Protein AF-0000000085039871 (afdb_homodimer)

Secondary structure (DSSP, 8-state):
-HHHHHHHHHHHHHHHHHHHHHHHHHHHHHHHHHHHHTSTT-HHHHHHHHHHHHHHHHHHHHHHHHHHHHS-HHHHHHHHHHHHHHHHHHHHHHHHHHHHHHTTSSSS---HHHHHHHHHHHHHHHHHHHHHHH-/-HHHHHHHHHHHHHHHHHHHHHHHHHHHHHHHHHHHHTSTT-HHHHHHHHHHHHHHHHHHHHHHHHHHHHS-HHHHHHHHHHHHHHHHHHHHHHHHHHHHHHTTSSSS---HHHHHHHHHHHHHHHHHHHHHHH-

Structure (mmCIF, N/CA/C/O backbone):
data_AF-0000000085039871-model_v1
#
loop_
_entity.id
_entity.type
_entity.pdbx_description
1 polymer 'Membrane protein'
#
loop_
_atom_site.group_PDB
_atom_site.id
_atom_site.type_symbol
_atom_site.label_atom_id
_atom_site.label_alt_id
_atom_site.label_comp_id
_atom_site.label_asym_id
_atom_site.label_entity_id
_atom_site.label_seq_id
_atom_site.pdbx_PDB_ins_code
_atom_site.Cartn_x
_atom_site.Cartn_y
_atom_site.Cartn_z
_atom_site.occupancy
_atom_site.B_iso_or_equiv
_atom_site.auth_seq_id
_atom_site.auth_comp_id
_atom_site.auth_asym_id
_atom_site.auth_atom_id
_atom_site.pdbx_PDB_model_num
ATOM 1 N N . MET A 1 1 ? 21.062 32.406 10.273 1 65.94 1 MET A N 1
ATOM 2 C CA . MET A 1 1 ? 21.781 31.297 10.891 1 65.94 1 MET A CA 1
ATOM 3 C C . MET A 1 1 ? 20.859 30.094 11.078 1 65.94 1 MET A C 1
ATOM 5 O O . MET A 1 1 ? 21.219 28.969 10.727 1 65.94 1 MET A O 1
ATOM 9 N N . GLU A 1 2 ? 19.688 30.266 11.484 1 75.19 2 GLU A N 1
ATOM 10 C CA . GLU A 1 2 ? 18.703 29.219 11.703 1 75.19 2 GLU A CA 1
ATOM 11 C C . GLU A 1 2 ? 18.219 28.641 10.383 1 75.19 2 GLU A C 1
ATOM 13 O O . GLU A 1 2 ? 18.078 27.422 10.25 1 75.19 2 GLU A O 1
ATOM 18 N N . THR A 1 3 ? 18.156 29.531 9.391 1 78.5 3 THR A N 1
ATOM 19 C CA . THR A 1 3 ? 17.703 29.094 8.078 1 78.5 3 THR A CA 1
ATOM 20 C C . THR A 1 3 ? 18.766 28.234 7.395 1 78.5 3 THR A C 1
ATOM 22 O O . THR A 1 3 ? 18.453 27.25 6.73 1 78.5 3 THR A O 1
ATOM 25 N N . GLN A 1 4 ? 19.953 28.719 7.629 1 76.62 4 GLN A N 1
ATOM 26 C CA . GLN A 1 4 ? 21.047 27.953 7.035 1 76.62 4 GLN A CA 1
ATOM 27 C C .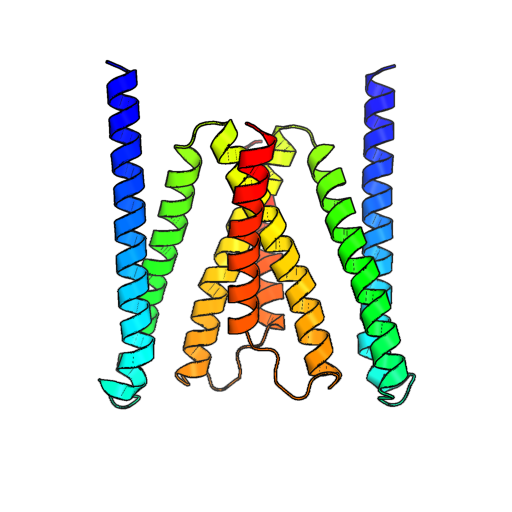 GLN A 1 4 ? 21.141 26.562 7.66 1 76.62 4 GLN A C 1
ATOM 29 O O . GLN A 1 4 ? 21.391 25.578 6.965 1 76.62 4 GLN A O 1
ATOM 34 N N . ASN A 1 5 ? 21 26.516 8.93 1 79 5 ASN A N 1
ATOM 35 C CA . ASN A 1 5 ? 21.016 25.25 9.656 1 79 5 ASN A CA 1
ATOM 36 C C . ASN A 1 5 ? 19.906 24.328 9.203 1 79 5 ASN A C 1
ATOM 38 O O . ASN A 1 5 ? 20.109 23.125 9.047 1 79 5 ASN A O 1
ATOM 42 N N . TRP A 1 6 ? 18.828 24.953 8.953 1 79 6 TRP A N 1
ATOM 43 C CA . TRP A 1 6 ? 17.688 24.172 8.508 1 79 6 TRP A CA 1
ATOM 44 C C . TRP A 1 6 ? 17.938 23.594 7.117 1 79 6 TRP A C 1
ATOM 46 O O . TRP A 1 6 ? 17.609 22.438 6.852 1 79 6 TRP A O 1
ATOM 56 N N . LYS A 1 7 ? 18.516 24.406 6.297 1 83.88 7 LYS A N 1
ATOM 57 C CA . LYS A 1 7 ? 18.812 23.969 4.934 1 83.88 7 LYS A CA 1
ATOM 58 C C . LYS A 1 7 ? 19.844 22.859 4.93 1 83.88 7 LYS A C 1
ATOM 60 O O . LYS A 1 7 ? 19.734 21.891 4.168 1 83.88 7 LYS A O 1
ATOM 65 N N . ASN A 1 8 ? 20.781 23.016 5.711 1 84.25 8 ASN A N 1
ATOM 66 C CA . ASN A 1 8 ? 21.812 21.984 5.816 1 84.25 8 ASN A CA 1
ATOM 67 C C . ASN A 1 8 ? 21.266 20.688 6.375 1 84.25 8 ASN A C 1
ATOM 69 O O . ASN A 1 8 ? 21.625 19.594 5.922 1 84.25 8 ASN A O 1
ATOM 73 N N . HIS A 1 9 ? 20.438 20.812 7.289 1 87 9 HIS A N 1
ATOM 74 C CA . HIS A 1 9 ? 19.812 19.641 7.891 1 87 9 HIS A CA 1
ATOM 75 C C . HIS A 1 9 ? 18.953 18.891 6.879 1 87 9 HIS A C 1
ATOM 77 O O . HIS A 1 9 ? 19.016 17.672 6.781 1 87 9 HIS A O 1
ATOM 83 N N . ARG A 1 10 ? 18.312 19.641 6.102 1 88.5 10 ARG A N 1
ATOM 84 C CA . ARG A 1 10 ? 17.469 19.031 5.07 1 88.5 10 ARG A CA 1
ATOM 85 C C . ARG A 1 10 ? 18.312 18.328 4.016 1 88.5 10 ARG A C 1
ATOM 87 O O . ARG A 1 10 ? 17.953 17.25 3.537 1 88.5 10 ARG A O 1
ATOM 94 N N . LYS A 1 11 ? 19.344 18.969 3.639 1 92.06 11 LYS A N 1
ATOM 95 C CA . LYS A 1 11 ? 20.266 18.391 2.66 1 92.06 11 LYS A CA 1
ATOM 96 C C . LYS A 1 11 ? 20.828 17.062 3.156 1 92.06 11 LYS A C 1
ATOM 98 O O 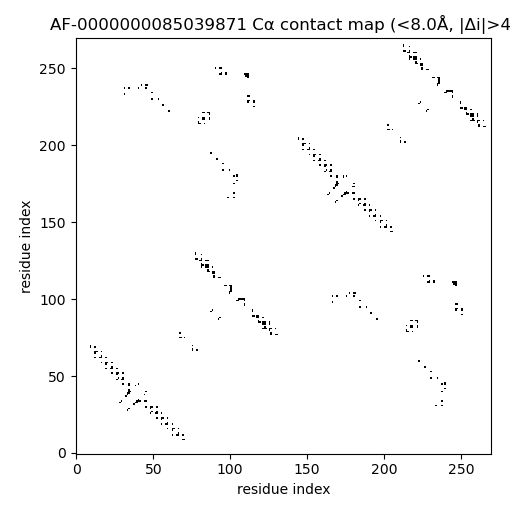. LYS A 1 11 ? 20.953 16.094 2.389 1 92.06 11 LYS A O 1
ATOM 103 N N . GLN A 1 12 ? 21.141 16.984 4.383 1 94.75 12 GLN A N 1
ATOM 104 C CA . GLN A 1 12 ? 21.688 15.766 4.965 1 94.75 12 GLN A CA 1
ATOM 105 C C . GLN A 1 12 ? 20.656 14.656 4.992 1 94.75 12 GLN A C 1
ATOM 107 O O . GLN A 1 12 ? 20.969 13.5 4.703 1 94.75 12 GLN A O 1
ATOM 112 N N . ILE A 1 13 ? 19.531 14.977 5.34 1 95.56 13 ILE A N 1
ATOM 113 C CA . ILE A 1 13 ? 18.453 14 5.414 1 95.56 13 ILE A CA 1
ATOM 114 C C . ILE A 1 13 ? 18.172 13.43 4.023 1 95.56 13 ILE A C 1
ATOM 116 O O . ILE A 1 13 ? 17.984 12.227 3.863 1 95.56 13 ILE A O 1
ATOM 120 N N . THR A 1 14 ? 18.156 14.328 3.066 1 95.81 14 THR A N 1
ATOM 121 C CA . THR A 1 14 ? 17.953 13.906 1.688 1 95.81 14 THR A CA 1
ATOM 122 C C . THR A 1 14 ? 19.078 12.992 1.227 1 95.81 14 THR A C 1
ATOM 124 O O . THR A 1 14 ? 18.844 11.992 0.546 1 95.81 14 THR A O 1
ATOM 127 N N . LYS A 1 15 ? 20.25 13.352 1.555 1 96.88 15 LYS A N 1
ATOM 128 C CA . LYS A 1 15 ? 21.406 12.523 1.219 1 96.88 15 LYS A CA 1
ATOM 129 C C . LYS A 1 15 ? 21.312 11.156 1.881 1 96.88 15 LYS A C 1
ATOM 131 O O . LYS A 1 15 ? 21.609 10.133 1.253 1 96.88 15 LYS A O 1
ATOM 136 N N . ASP A 1 16 ? 20.953 11.125 3.104 1 97.19 16 ASP A N 1
ATOM 137 C CA . ASP A 1 16 ? 20.781 9.867 3.826 1 97.19 16 ASP A CA 1
ATOM 138 C C . ASP A 1 16 ? 19.75 8.984 3.146 1 97.19 16 ASP A C 1
ATOM 140 O O . ASP A 1 16 ? 19.953 7.777 3 1 97.19 16 ASP A O 1
ATOM 144 N N . LEU A 1 17 ? 18.703 9.602 2.781 1 97.31 17 LEU A N 1
ATOM 145 C CA . LEU A 1 17 ? 17.656 8.859 2.082 1 97.31 17 LEU A CA 1
ATOM 146 C C . LEU A 1 17 ? 18.203 8.266 0.783 1 97.31 17 LEU A C 1
ATOM 148 O O . LEU A 1 17 ? 17.922 7.102 0.469 1 97.31 17 LEU A O 1
ATOM 152 N N . ALA A 1 18 ? 18.938 9.023 0.042 1 97.94 18 ALA A N 1
ATOM 153 C CA . ALA A 1 18 ? 19.531 8.562 -1.218 1 97.94 18 ALA A CA 1
ATOM 154 C C . ALA A 1 18 ? 20.453 7.379 -0.993 1 97.94 18 ALA A C 1
ATOM 156 O O . ALA A 1 18 ? 20.453 6.414 -1.762 1 97.94 18 ALA A O 1
ATOM 157 N N . ILE A 1 19 ? 21.219 7.445 0.005 1 98.31 19 ILE A N 1
ATOM 158 C CA . ILE A 1 19 ? 22.188 6.395 0.315 1 98.31 19 ILE A CA 1
ATOM 159 C C . ILE A 1 19 ? 21.438 5.109 0.687 1 98.31 19 ILE A C 1
ATOM 161 O O . ILE A 1 19 ? 21.766 4.035 0.179 1 98.31 19 ILE A O 1
ATOM 165 N N . TRP A 1 20 ? 20.469 5.211 1.528 1 98.06 20 TRP A N 1
ATOM 166 C CA . TRP A 1 20 ? 19.688 4.047 1.925 1 98.06 20 TRP A CA 1
ATOM 167 C C . TRP A 1 20 ? 18.969 3.441 0.725 1 98.06 20 TRP A C 1
ATOM 169 O O . TRP A 1 20 ? 18.828 2.221 0.623 1 98.06 20 TRP A O 1
ATOM 179 N N . THR A 1 21 ? 18.5 4.32 -0.097 1 98.25 21 THR A N 1
ATOM 180 C CA . THR A 1 21 ? 17.828 3.854 -1.312 1 98.25 21 THR A CA 1
ATOM 181 C C . THR A 1 21 ? 18.812 3.084 -2.197 1 98.25 21 THR A C 1
ATOM 183 O O . THR A 1 21 ? 18.5 1.981 -2.654 1 98.25 21 THR A O 1
ATOM 186 N N . ALA A 1 22 ? 19.906 3.658 -2.439 1 98.38 22 ALA A N 1
ATOM 187 C CA . ALA A 1 22 ? 20.922 3.037 -3.285 1 98.38 22 ALA A CA 1
ATOM 188 C C . ALA A 1 22 ? 21.359 1.691 -2.717 1 98.38 22 ALA A C 1
ATOM 190 O O . ALA A 1 22 ? 21.453 0.703 -3.447 1 98.38 22 ALA A O 1
ATOM 191 N N . LEU A 1 23 ? 21.594 1.717 -1.422 1 98.5 23 LEU A N 1
ATOM 192 C CA . LEU A 1 23 ? 22.031 0.481 -0.781 1 98.5 23 LEU A CA 1
ATOM 193 C C . LEU A 1 23 ? 20.953 -0.593 -0.884 1 98.5 23 LEU A C 1
ATOM 195 O O . LEU A 1 23 ? 21.266 -1.761 -1.142 1 98.5 23 LEU A O 1
ATOM 199 N N . TRP A 1 24 ? 19.766 -0.237 -0.7 1 98.5 24 TRP A N 1
ATOM 200 C CA . TRP A 1 24 ? 18.656 -1.187 -0.813 1 98.5 24 TRP A CA 1
ATOM 201 C C . TRP A 1 24 ? 18.547 -1.713 -2.238 1 98.5 24 TRP A C 1
ATOM 203 O O . TRP A 1 24 ? 18.375 -2.916 -2.451 1 98.5 24 TRP A O 1
ATOM 213 N N . LEU A 1 25 ? 18.625 -0.85 -3.195 1 98.19 25 LEU A N 1
ATOM 214 C CA . LEU A 1 25 ? 18.516 -1.256 -4.594 1 98.19 25 LEU A CA 1
ATOM 215 C C . LEU A 1 25 ? 19.656 -2.195 -4.973 1 98.19 25 LEU A C 1
ATOM 217 O O . LEU A 1 25 ? 19.453 -3.164 -5.707 1 98.19 25 LEU A O 1
ATOM 221 N N . ILE A 1 26 ? 20.797 -1.844 -4.531 1 98.06 26 ILE A N 1
ATOM 222 C CA . ILE A 1 26 ? 21.969 -2.656 -4.832 1 98.06 26 ILE A CA 1
ATOM 223 C C . ILE A 1 26 ? 21.797 -4.055 -4.246 1 98.06 26 ILE A C 1
ATOM 225 O O . ILE A 1 26 ? 22.047 -5.055 -4.922 1 98.06 26 ILE A O 1
ATOM 229 N N . THR A 1 27 ? 21.391 -4.094 -2.984 1 98 27 THR A N 1
ATOM 230 C CA . THR A 1 27 ? 21.219 -5.398 -2.354 1 98 27 THR A CA 1
ATOM 231 C C . THR A 1 27 ? 20.062 -6.164 -2.992 1 98 27 THR A C 1
ATOM 233 O O . THR A 1 27 ? 20.109 -7.391 -3.104 1 98 27 THR A O 1
ATOM 236 N N . LEU A 1 28 ? 19.062 -5.484 -3.363 1 97.69 28 LEU A N 1
ATOM 237 C CA . LEU A 1 28 ? 17.969 -6.125 -4.078 1 97.69 28 LEU A CA 1
ATOM 238 C C . LEU A 1 28 ? 18.453 -6.742 -5.383 1 97.69 28 LEU A C 1
ATOM 240 O O . LEU A 1 28 ? 18.141 -7.895 -5.688 1 97.69 28 LEU A O 1
ATOM 244 N N . ALA A 1 29 ? 19.109 -5.941 -6.168 1 96.62 29 ALA A N 1
ATOM 245 C CA . ALA A 1 29 ? 19.688 -6.426 -7.426 1 96.62 29 ALA A CA 1
ATOM 246 C C . ALA A 1 29 ? 20.594 -7.621 -7.188 1 96.62 29 ALA A C 1
ATOM 248 O O . ALA A 1 29 ? 20.562 -8.594 -7.941 1 96.62 29 ALA A O 1
ATOM 249 N N . LEU A 1 30 ? 21.375 -7.523 -6.18 1 96.44 30 LEU A N 1
ATOM 250 C CA . LEU A 1 30 ? 22.328 -8.586 -5.875 1 96.44 30 LEU A CA 1
ATOM 251 C C . LEU A 1 30 ? 21.609 -9.898 -5.605 1 96.44 30 LEU A C 1
ATOM 253 O O . LEU A 1 30 ? 22.016 -10.953 -6.109 1 96.44 30 LEU A O 1
ATOM 257 N N . VAL A 1 31 ? 20.578 -9.836 -4.836 1 96.62 31 VAL A N 1
ATOM 258 C CA . VAL A 1 31 ? 19.859 -11.07 -4.512 1 96.62 31 VAL A CA 1
ATOM 259 C C . VAL A 1 31 ? 19.109 -11.578 -5.746 1 96.62 31 VAL A C 1
ATOM 261 O O . VAL A 1 31 ? 19.109 -12.773 -6.031 1 96.62 31 VAL A O 1
ATOM 264 N N . THR A 1 32 ? 18.469 -10.664 -6.461 1 94.44 32 THR A N 1
ATOM 265 C CA . THR A 1 32 ? 17.672 -11.031 -7.625 1 94.44 32 THR A CA 1
ATOM 266 C C . THR A 1 32 ? 18.547 -11.641 -8.711 1 94.44 32 THR A C 1
ATOM 268 O O . THR A 1 32 ? 18.25 -12.727 -9.219 1 94.44 32 THR A O 1
ATOM 271 N N . PHE A 1 33 ? 19.594 -11.023 -9.039 1 93.38 33 PHE A N 1
ATOM 272 C CA . PHE A 1 33 ? 20.453 -11.477 -10.125 1 93.38 33 PHE A CA 1
ATOM 273 C C . PHE A 1 33 ? 21.5 -12.461 -9.609 1 93.38 33 PHE A C 1
ATOM 275 O O . PHE A 1 33 ? 21.922 -13.367 -10.336 1 93.38 33 PHE A O 1
ATOM 282 N N . GLY A 1 34 ? 21.969 -12.258 -8.438 1 92 34 GLY A N 1
ATOM 283 C CA . GLY A 1 34 ? 22.969 -13.156 -7.863 1 92 34 GLY A CA 1
ATOM 284 C C . GLY A 1 34 ? 22.469 -14.578 -7.707 1 92 34 GLY A C 1
ATOM 285 O O . GLY A 1 34 ? 23.219 -15.531 -7.934 1 92 34 GLY A O 1
ATOM 286 N N . HIS A 1 35 ? 21.266 -14.688 -7.328 1 91.06 35 HIS A N 1
ATOM 287 C CA . HIS A 1 35 ? 20.656 -16 -7.164 1 91.06 35 HIS A CA 1
ATOM 288 C C . HIS A 1 35 ? 20.797 -16.844 -8.438 1 91.06 35 HIS A C 1
ATOM 290 O O . HIS A 1 35 ? 21.094 -18.031 -8.367 1 91.06 35 HIS A O 1
ATOM 296 N N . GLN A 1 36 ? 20.672 -16.203 -9.539 1 88.25 36 GLN A N 1
ATOM 297 C CA . GLN A 1 36 ? 20.703 -16.938 -10.805 1 88.25 36 GLN A CA 1
ATOM 298 C C . GLN A 1 36 ? 22.125 -16.953 -11.383 1 88.25 36 GLN A C 1
ATOM 300 O O . GLN A 1 36 ? 22.562 -17.969 -11.93 1 88.25 36 GLN A O 1
ATOM 305 N N . PHE A 1 37 ? 22.891 -15.844 -11.125 1 90.56 37 PHE A N 1
ATOM 306 C CA . PHE A 1 37 ? 24.094 -15.672 -11.93 1 90.56 37 PHE A CA 1
ATOM 307 C C . PHE A 1 37 ? 25.344 -15.82 -11.078 1 90.56 37 PHE A C 1
ATOM 309 O O . PHE A 1 37 ? 26.438 -16.047 -11.594 1 90.56 37 PHE A O 1
ATOM 316 N N . LEU A 1 38 ? 25.172 -15.664 -9.797 1 88.69 38 LEU A N 1
ATOM 317 C CA . LEU A 1 38 ? 26.391 -15.578 -9.008 1 88.69 38 LEU A CA 1
ATOM 318 C C . LEU A 1 38 ? 26.562 -16.812 -8.133 1 88.69 38 LEU A C 1
ATOM 320 O O . LEU A 1 38 ? 27.672 -17.344 -8.008 1 88.69 38 LEU A O 1
ATOM 324 N N . TRP A 1 39 ? 25.531 -17.312 -7.414 1 92.44 39 TRP A N 1
ATOM 325 C CA . TRP A 1 39 ? 25.75 -18.406 -6.473 1 92.44 39 TRP A CA 1
ATOM 326 C C . TRP A 1 39 ? 24.875 -19.609 -6.824 1 92.44 39 TRP A C 1
ATOM 328 O O . TRP A 1 39 ? 24.5 -20.391 -5.945 1 92.44 39 TRP A O 1
ATOM 338 N N . ASN A 1 40 ? 24.531 -19.828 -8.125 1 90.31 40 ASN A N 1
ATOM 339 C CA . ASN A 1 40 ? 23.891 -21 -8.711 1 90.31 40 ASN A CA 1
ATOM 340 C C . ASN A 1 40 ? 22.719 -21.484 -7.863 1 90.31 40 ASN A C 1
ATOM 342 O O . ASN A 1 40 ? 22.609 -22.672 -7.566 1 90.31 40 ASN A O 1
ATOM 346 N N . GLU A 1 41 ? 21.891 -20.594 -7.328 1 87.75 41 GLU A N 1
ATOM 347 C CA . GLU A 1 41 ? 20.656 -20.891 -6.621 1 87.75 41 GLU A CA 1
ATOM 348 C C . GLU A 1 41 ? 20.922 -21.547 -5.277 1 87.75 41 GLU A C 1
ATOM 350 O O . GLU A 1 41 ? 20.094 -22.312 -4.781 1 87.75 41 GLU A O 1
ATOM 355 N N . ASN A 1 42 ? 22.156 -21.344 -4.758 1 93.44 42 ASN A N 1
ATOM 356 C CA . ASN A 1 42 ? 22.453 -21.828 -3.416 1 93.44 42 ASN A CA 1
ATOM 357 C C . ASN A 1 42 ? 21.531 -21.203 -2.373 1 93.44 42 ASN A C 1
ATOM 359 O O . ASN A 1 42 ? 21.469 -19.969 -2.266 1 93.44 42 ASN A O 1
ATOM 363 N N . THR A 1 43 ? 20.938 -22.016 -1.593 1 93.62 43 THR A N 1
ATOM 364 C CA . THR A 1 43 ? 19.906 -21.562 -0.673 1 93.62 43 THR A CA 1
ATOM 365 C C . THR A 1 43 ? 20.5 -20.734 0.455 1 93.62 43 THR A C 1
ATOM 367 O O . THR A 1 43 ? 19.922 -19.734 0.866 1 93.62 43 THR A O 1
ATOM 370 N N . LEU A 1 44 ? 21.609 -21.125 0.931 1 94.88 44 LEU A N 1
ATOM 371 C CA . LEU A 1 44 ? 22.234 -20.406 2.033 1 94.88 44 LEU A CA 1
ATOM 372 C C . LEU A 1 44 ? 22.609 -18.984 1.62 1 94.88 44 LEU A C 1
ATOM 374 O O . LEU A 1 44 ? 22.281 -18.031 2.32 1 94.88 44 LEU A O 1
ATOM 378 N N . TYR A 1 45 ? 23.281 -18.812 0.521 1 95.12 45 TYR A N 1
ATOM 379 C CA . TYR A 1 45 ? 23.656 -17.484 0.027 1 95.12 45 TYR A CA 1
ATOM 380 C C . TYR A 1 45 ? 22.438 -16.625 -0.257 1 95.12 45 TYR A C 1
ATOM 382 O O . TYR A 1 45 ? 22.453 -15.414 -0.054 1 95.12 45 TYR A O 1
ATOM 390 N N . THR A 1 46 ? 21.422 -17.312 -0.715 1 96.56 46 THR A N 1
ATOM 391 C CA . THR A 1 46 ? 20.188 -16.578 -0.988 1 96.56 46 THR A CA 1
ATOM 392 C C . THR A 1 46 ? 19.562 -16.078 0.308 1 96.56 46 THR A C 1
ATOM 394 O O . THR A 1 46 ? 19.094 -14.938 0.378 1 96.56 46 THR A O 1
ATOM 397 N N . TRP A 1 47 ? 19.578 -16.906 1.359 1 96.38 47 TRP A N 1
ATOM 398 C CA . TRP A 1 47 ? 19.062 -16.484 2.656 1 96.38 47 TRP A CA 1
ATOM 399 C C . TRP A 1 47 ? 19.875 -15.32 3.209 1 96.38 47 TRP A C 1
ATOM 401 O O . TRP A 1 47 ? 19.297 -14.367 3.754 1 96.38 47 TRP A O 1
ATOM 411 N N . ILE A 1 48 ? 21.109 -15.352 3.092 1 97.19 48 ILE A N 1
ATOM 412 C CA . ILE A 1 48 ? 21.969 -14.273 3.576 1 97.19 48 ILE A CA 1
ATOM 413 C C . ILE A 1 48 ? 21.672 -12.984 2.816 1 97.19 48 ILE A C 1
ATOM 415 O O . ILE A 1 48 ? 21.469 -11.93 3.426 1 97.19 48 ILE A O 1
ATOM 419 N N . GLY A 1 49 ? 21.672 -13.117 1.471 1 97.06 49 GLY A N 1
ATOM 420 C CA . GLY A 1 49 ? 21.344 -11.961 0.658 1 97.06 49 GLY A CA 1
ATOM 421 C C . GLY A 1 49 ? 19.984 -11.359 0.985 1 97.06 49 GLY A C 1
ATOM 422 O O . GLY A 1 49 ? 19.844 -10.141 1.083 1 97.06 49 GLY A O 1
ATOM 423 N N . PHE A 1 50 ? 19.016 -12.227 1.159 1 97.5 50 PHE A N 1
ATOM 424 C CA . PHE A 1 50 ? 17.672 -11.797 1.49 1 97.5 50 PHE A CA 1
ATOM 425 C C . PHE A 1 50 ? 17.656 -11.039 2.816 1 97.5 50 PHE A C 1
ATOM 427 O O . PHE A 1 50 ? 17.031 -9.977 2.926 1 97.5 50 PHE A O 1
ATOM 434 N N . THR A 1 51 ? 18.297 -11.578 3.818 1 97.81 51 THR A N 1
ATOM 435 C CA . THR A 1 51 ? 18.328 -10.969 5.141 1 97.81 51 THR A CA 1
ATOM 436 C C . THR A 1 51 ? 19 -9.594 5.086 1 97.81 51 THR A C 1
ATOM 438 O O . THR A 1 51 ? 18.516 -8.641 5.703 1 97.81 51 THR A O 1
ATOM 441 N N . VAL A 1 52 ? 20.094 -9.5 4.332 1 98.19 52 VAL A N 1
ATOM 442 C CA . VAL A 1 52 ? 20.766 -8.227 4.16 1 98.19 52 VAL A CA 1
ATOM 443 C C . VAL A 1 52 ? 19.844 -7.227 3.471 1 98.19 52 VAL A C 1
ATOM 445 O O . VAL A 1 52 ? 19.734 -6.07 3.895 1 98.19 52 VAL A O 1
ATOM 448 N N . ASN A 1 53 ? 19.172 -7.711 2.391 1 98.5 53 ASN A N 1
ATOM 449 C CA . ASN A 1 53 ? 18.234 -6.844 1.682 1 98.5 53 ASN A CA 1
ATOM 450 C C . ASN A 1 53 ? 17.109 -6.359 2.598 1 98.5 53 ASN A C 1
ATOM 452 O O . ASN A 1 53 ? 16.719 -5.191 2.533 1 98.5 53 ASN A O 1
ATOM 456 N N . LEU A 1 54 ? 16.641 -7.223 3.449 1 98 54 LEU A N 1
ATOM 457 C CA . LEU A 1 54 ? 15.586 -6.871 4.387 1 98 54 LEU A CA 1
ATOM 458 C C . LEU A 1 54 ? 16.062 -5.805 5.367 1 98 54 LEU A C 1
ATOM 460 O O . LEU A 1 54 ? 15.305 -4.91 5.742 1 98 54 LEU A O 1
ATOM 464 N N . PHE A 1 55 ? 17.219 -5.918 5.832 1 98.12 55 PHE A N 1
ATOM 465 C CA . PHE A 1 55 ? 17.828 -4.922 6.703 1 98.12 55 PHE A CA 1
ATOM 466 C C . PHE A 1 55 ? 17.812 -3.547 6.047 1 98.12 55 PHE A C 1
ATOM 468 O O . PHE A 1 55 ? 17.391 -2.564 6.656 1 98.12 55 PHE A O 1
ATOM 475 N N . PHE A 1 56 ? 18.234 -3.475 4.828 1 98.31 56 PHE A N 1
ATOM 476 C CA . PHE A 1 56 ? 18.312 -2.195 4.133 1 98.31 56 PHE A CA 1
ATOM 477 C C . PHE A 1 56 ? 16.906 -1.688 3.793 1 98.31 56 PHE A C 1
ATOM 479 O O . PHE A 1 56 ? 16.672 -0.478 3.777 1 98.31 56 PHE A O 1
ATOM 486 N N . ALA A 1 57 ? 15.945 -2.582 3.551 1 98.25 57 ALA A N 1
ATOM 487 C CA . ALA A 1 57 ? 14.547 -2.18 3.367 1 98.25 57 ALA A CA 1
ATOM 488 C C . ALA A 1 57 ? 14.016 -1.479 4.613 1 98.25 57 ALA A C 1
ATOM 490 O O . ALA A 1 57 ? 13.344 -0.448 4.512 1 98.25 57 ALA A O 1
ATOM 491 N N . GLY A 1 58 ? 14.297 -2.072 5.801 1 97.25 58 GLY A N 1
ATOM 492 C CA . GLY A 1 58 ? 13.906 -1.44 7.051 1 97.25 58 GLY A CA 1
ATOM 493 C C . GLY A 1 58 ? 14.547 -0.079 7.254 1 97.25 58 GLY A C 1
ATOM 494 O O . GLY A 1 58 ? 13.875 0.87 7.668 1 97.25 58 GLY A O 1
ATOM 495 N N . GLY A 1 59 ? 15.852 0.009 7.008 1 97.25 59 GLY A N 1
ATOM 496 C CA . GLY A 1 59 ? 16.531 1.292 7.09 1 97.25 59 GLY A CA 1
ATOM 497 C C . GLY A 1 59 ? 15.938 2.34 6.168 1 97.25 59 GLY A C 1
ATOM 498 O O . GLY A 1 59 ? 15.805 3.506 6.547 1 97.25 59 GLY A O 1
ATOM 499 N N . LEU A 1 60 ? 15.609 1.886 5.008 1 97.5 60 LEU A N 1
ATOM 500 C CA . LEU A 1 60 ? 15.031 2.805 4.031 1 97.5 60 LEU A CA 1
ATOM 501 C C . LEU A 1 60 ? 13.664 3.303 4.496 1 97.5 60 LEU A C 1
ATOM 503 O O . LEU A 1 60 ? 13.32 4.469 4.297 1 97.5 60 LEU A O 1
ATOM 507 N N . LEU A 1 61 ? 12.859 2.457 5.035 1 96.94 61 LEU A N 1
ATOM 508 C CA . LEU A 1 61 ? 11.57 2.854 5.598 1 96.94 61 LEU A CA 1
ATOM 509 C C . LEU A 1 61 ? 11.75 3.938 6.656 1 96.94 61 LEU A C 1
ATOM 511 O O . LEU A 1 61 ? 11.055 4.953 6.633 1 96.94 61 LEU A O 1
ATOM 515 N N . LEU A 1 62 ? 12.688 3.791 7.57 1 96.06 62 LEU A N 1
ATOM 516 C CA . LEU A 1 62 ? 12.945 4.758 8.633 1 96.06 62 LEU A CA 1
ATOM 517 C C . LEU A 1 62 ? 13.484 6.066 8.055 1 96.06 62 LEU A C 1
ATOM 519 O O . LEU A 1 62 ? 13.117 7.148 8.516 1 96.06 62 LEU A O 1
ATOM 523 N N . ALA A 1 63 ? 14.367 5.902 7.066 1 97.06 63 ALA A N 1
ATOM 524 C CA . ALA A 1 63 ? 14.898 7.094 6.414 1 97.06 63 ALA A CA 1
ATOM 525 C C . ALA A 1 63 ? 13.781 7.898 5.75 1 97.06 63 ALA A C 1
ATOM 527 O O . ALA A 1 63 ? 13.82 9.133 5.738 1 97.06 63 ALA A O 1
ATOM 528 N N . ASN A 1 64 ? 12.859 7.133 5.16 1 96.62 64 ASN A N 1
ATOM 529 C CA . ASN A 1 64 ? 11.719 7.809 4.551 1 96.62 64 ASN A CA 1
ATOM 530 C C . ASN A 1 64 ? 10.898 8.57 5.582 1 96.62 64 ASN A C 1
ATOM 532 O O . ASN A 1 64 ? 10.43 9.68 5.32 1 96.62 64 ASN A O 1
ATOM 536 N N . ILE A 1 65 ? 10.641 7.973 6.73 1 95.19 65 ILE A N 1
ATOM 537 C CA . ILE A 1 65 ? 9.891 8.625 7.797 1 95.19 65 ILE A CA 1
ATOM 538 C C . ILE A 1 65 ? 10.602 9.906 8.219 1 95.19 65 ILE A C 1
ATOM 540 O O . ILE A 1 65 ? 9.969 10.953 8.367 1 95.19 65 ILE A O 1
ATOM 544 N N . ARG A 1 66 ? 11.922 9.867 8.406 1 95.12 66 ARG A N 1
ATOM 545 C CA . ARG A 1 66 ? 12.703 11.039 8.781 1 95.12 66 ARG A CA 1
ATOM 546 C C . ARG A 1 66 ? 12.633 12.117 7.699 1 95.12 66 ARG A C 1
ATOM 548 O O . ARG A 1 66 ? 12.516 13.305 8 1 95.12 66 ARG A O 1
ATOM 555 N N . PHE A 1 67 ? 12.719 11.672 6.457 1 97 67 PHE A N 1
ATOM 556 C CA . PHE A 1 67 ? 12.633 12.578 5.324 1 97 67 PHE A CA 1
ATOM 557 C C . PHE A 1 67 ? 11.297 13.305 5.309 1 97 67 PHE A C 1
ATOM 559 O O . PHE A 1 67 ? 11.25 14.531 5.176 1 97 67 PHE A O 1
ATOM 566 N N . LEU A 1 68 ? 10.203 12.586 5.535 1 95.44 68 LEU A N 1
ATOM 567 C CA . LEU A 1 68 ? 8.867 13.18 5.531 1 95.44 68 LEU A CA 1
ATOM 568 C C . LEU A 1 68 ? 8.734 14.219 6.641 1 95.44 68 LEU A C 1
ATOM 570 O O . LEU A 1 68 ? 8.125 15.273 6.438 1 95.44 68 LEU A O 1
ATOM 574 N N . LYS A 1 69 ? 9.305 13.891 7.781 1 94 69 LYS A N 1
ATOM 575 C CA . LYS A 1 69 ? 9.219 14.781 8.93 1 94 69 LYS A CA 1
ATOM 576 C C . LYS A 1 69 ? 10.016 16.062 8.695 1 94 69 LYS A C 1
ATOM 578 O O . LYS A 1 69 ? 9.805 17.062 9.375 1 94 69 LYS A O 1
ATOM 583 N N . SER A 1 70 ? 10.992 16.078 7.77 1 95.44 70 SER A N 1
ATOM 584 C CA . SER A 1 70 ? 11.844 17.234 7.512 1 95.44 70 SER A CA 1
ATOM 585 C C . SER A 1 70 ? 11.203 18.188 6.504 1 95.44 70 SER A C 1
ATOM 587 O O . SER A 1 70 ? 11.656 19.312 6.336 1 95.44 70 SER A O 1
ATOM 589 N N . LEU A 1 71 ? 10.156 17.734 5.836 1 94.12 71 LEU A N 1
ATOM 590 C CA . LEU A 1 71 ? 9.5 18.547 4.809 1 94.12 71 LEU A CA 1
ATOM 591 C C . LEU A 1 71 ? 8.672 19.656 5.438 1 94.12 71 LEU A C 1
ATOM 593 O O . LEU A 1 71 ? 8.266 19.562 6.598 1 94.12 71 LEU A O 1
ATOM 597 N N . ASP A 1 72 ? 8.602 20.703 4.688 1 94 72 ASP A N 1
ATOM 598 C CA . ASP A 1 72 ? 7.645 21.703 5.148 1 94 72 ASP A CA 1
ATOM 599 C C . ASP A 1 72 ? 6.223 21.141 5.16 1 94 72 ASP A C 1
ATOM 601 O O . ASP A 1 72 ? 5.965 20.078 4.598 1 94 72 ASP A O 1
ATOM 605 N N . GLU A 1 73 ? 5.363 21.781 5.852 1 91.5 73 GLU A N 1
ATOM 606 C CA . GLU A 1 73 ? 4.016 21.297 6.117 1 91.5 73 GLU A CA 1
ATOM 607 C C . GLU A 1 73 ? 3.281 20.969 4.816 1 91.5 73 GLU A C 1
ATOM 609 O O . GLU A 1 73 ? 2.656 19.906 4.703 1 91.5 73 GLU A O 1
ATOM 614 N N . LEU A 1 74 ? 3.357 21.859 3.826 1 92.44 74 LEU A N 1
ATOM 615 C CA . LEU A 1 74 ? 2.637 21.672 2.572 1 92.44 74 LEU A CA 1
ATOM 616 C C . LEU A 1 74 ? 3.17 20.453 1.819 1 92.4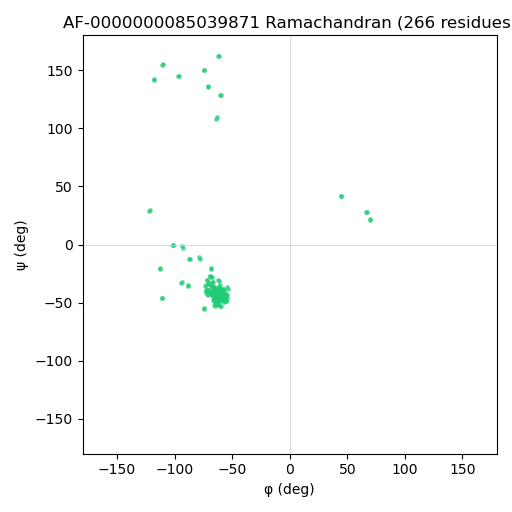4 74 LEU A C 1
ATOM 618 O O . LEU A 1 74 ? 2.395 19.609 1.381 1 92.44 74 LEU A O 1
ATOM 622 N N . GLU A 1 75 ? 4.465 20.406 1.615 1 94.69 75 GLU A N 1
ATOM 623 C CA . GLU A 1 75 ? 5.086 19.281 0.924 1 94.69 75 GLU A CA 1
ATOM 624 C C . GLU A 1 75 ? 4.793 17.969 1.636 1 94.69 75 GLU A C 1
ATOM 626 O O . GLU A 1 75 ? 4.527 16.953 0.99 1 94.69 75 GLU A O 1
ATOM 631 N N . LYS A 1 76 ? 4.824 17.969 2.912 1 95.38 76 LYS A N 1
ATOM 632 C CA . LYS A 1 76 ? 4.523 16.781 3.717 1 95.38 76 LYS A CA 1
ATOM 633 C C . LYS A 1 76 ? 3.094 16.312 3.477 1 95.38 76 LYS A C 1
ATOM 635 O O . LYS A 1 76 ? 2.854 15.109 3.314 1 95.38 76 LYS A O 1
ATOM 640 N N . GLN A 1 77 ? 2.193 17.25 3.443 1 91.94 77 GLN A N 1
ATOM 641 C CA . GLN A 1 77 ? 0.79 16.922 3.211 1 91.94 77 GLN A CA 1
ATOM 642 C C . GLN A 1 77 ? 0.594 16.281 1.836 1 91.94 77 GLN A C 1
ATOM 644 O O . GLN A 1 77 ? -0.141 15.312 1.697 1 91.94 77 GLN A O 1
ATOM 649 N N . ILE A 1 78 ? 1.205 16.859 0.898 1 95.19 78 ILE A N 1
ATOM 650 C CA . ILE A 1 78 ? 1.13 16.328 -0.459 1 95.19 78 ILE A CA 1
ATOM 651 C C . ILE A 1 78 ? 1.642 14.891 -0.481 1 95.19 78 ILE A C 1
ATOM 653 O O . ILE A 1 78 ? 1.014 14.008 -1.073 1 95.19 78 ILE A O 1
ATOM 657 N N . GLN A 1 79 ? 2.803 14.672 0.187 1 96.31 79 GLN A N 1
ATOM 658 C CA . GLN A 1 79 ? 3.398 13.344 0.244 1 96.31 79 GLN A CA 1
ATOM 659 C C . GLN A 1 79 ? 2.475 12.359 0.953 1 96.31 79 GLN A C 1
ATOM 661 O O . GLN A 1 79 ? 2.25 11.25 0.466 1 96.31 79 GLN A O 1
ATOM 666 N N . LEU A 1 80 ? 1.91 12.766 2.061 1 95 80 LEU A N 1
ATOM 667 C CA . LEU A 1 80 ? 1.056 11.883 2.852 1 95 80 LEU A CA 1
ATOM 668 C C . LEU A 1 80 ? -0.223 11.547 2.096 1 95 80 LEU A C 1
ATOM 670 O O . LEU A 1 80 ? -0.674 10.398 2.115 1 95 80 LEU A O 1
ATOM 674 N N . GLU A 1 81 ? -0.791 12.523 1.425 1 94 81 GLU A N 1
ATOM 675 C CA . GLU A 1 81 ? -1.984 12.273 0.62 1 94 81 GLU A CA 1
ATOM 676 C C . GLU A 1 81 ? -1.685 11.328 -0.539 1 94 81 GLU A C 1
ATOM 678 O O . GLU A 1 81 ? -2.475 10.43 -0.834 1 94 81 GLU A O 1
ATOM 683 N N . ALA A 1 82 ? -0.59 11.594 -1.129 1 97 82 ALA A N 1
ATOM 684 C CA . ALA A 1 82 ? -0.191 10.719 -2.229 1 97 82 ALA A CA 1
ATOM 685 C C . ALA A 1 82 ? 0.003 9.289 -1.745 1 97 82 ALA A C 1
ATOM 687 O O . ALA A 1 82 ? -0.374 8.336 -2.436 1 97 82 ALA A O 1
ATOM 688 N N . MET A 1 83 ? 0.617 9.094 -0.63 1 97.75 83 MET A N 1
ATOM 689 C CA . MET A 1 83 ? 0.791 7.766 -0.045 1 97.75 83 MET A CA 1
ATOM 690 C C . MET A 1 83 ? -0.559 7.109 0.231 1 97.75 83 MET A C 1
ATOM 692 O O . MET A 1 83 ? -0.728 5.91 0.009 1 97.75 83 MET A O 1
ATOM 696 N N . GLY A 1 84 ? -1.483 7.906 0.75 1 96.44 84 GLY A N 1
ATOM 697 C CA . GLY A 1 84 ? -2.816 7.379 0.993 1 96.44 84 GLY A CA 1
ATOM 698 C C . GLY A 1 84 ? -3.504 6.891 -0.267 1 96.44 84 GLY A C 1
ATOM 699 O O . GLY A 1 84 ? -4.078 5.801 -0.284 1 96.44 84 GLY A O 1
ATOM 700 N N . ILE A 1 85 ? -3.441 7.672 -1.271 1 96.12 85 ILE A N 1
ATOM 701 C CA . ILE A 1 85 ? -4.039 7.316 -2.553 1 96.12 85 ILE A CA 1
ATOM 702 C C . ILE A 1 85 ? -3.373 6.059 -3.102 1 96.12 85 ILE A C 1
ATOM 704 O O . ILE A 1 85 ? -4.051 5.133 -3.555 1 96.12 85 ILE A O 1
ATOM 708 N N . ALA A 1 86 ? -2.09 6.066 -3.037 1 98.19 86 ALA A N 1
ATOM 709 C CA . ALA A 1 86 ? -1.347 4.902 -3.516 1 98.19 86 ALA A CA 1
ATOM 710 C C . ALA A 1 86 ? -1.7 3.654 -2.713 1 98.19 86 ALA A C 1
ATOM 712 O O . ALA A 1 86 ? -1.827 2.564 -3.271 1 98.19 86 ALA A O 1
ATOM 713 N N . LEU A 1 87 ? -1.819 3.801 -1.454 1 98.19 87 LEU A N 1
ATOM 714 C CA . LEU A 1 87 ? -2.232 2.688 -0.608 1 98.19 87 LEU A CA 1
ATOM 715 C C . LEU A 1 87 ? -3.605 2.17 -1.023 1 98.19 87 LEU A C 1
ATOM 717 O O . LEU A 1 87 ? -3.816 0.958 -1.108 1 98.19 87 LEU A O 1
ATOM 721 N N . GLY A 1 88 ? -4.562 3.061 -1.228 1 96.94 88 GLY A N 1
ATOM 722 C CA . GLY A 1 88 ? -5.891 2.668 -1.669 1 96.94 88 GLY A CA 1
ATOM 723 C C . GLY A 1 88 ? -5.879 1.865 -2.957 1 96.94 88 GLY A C 1
ATOM 724 O O . GLY A 1 88 ? -6.508 0.807 -3.041 1 96.94 88 GLY A O 1
ATOM 725 N N . VAL A 1 89 ? -5.152 2.381 -3.865 1 96.06 89 VAL A N 1
ATOM 726 C CA . VAL A 1 89 ? -5.004 1.676 -5.133 1 96.06 89 VAL A CA 1
ATOM 727 C C . VAL A 1 89 ? -4.352 0.316 -4.898 1 96.06 89 VAL A C 1
ATOM 729 O O . VAL A 1 89 ? -4.723 -0.676 -5.531 1 96.06 89 VAL A O 1
ATOM 732 N N . GLY A 1 90 ? -3.387 0.331 -4.012 1 97.44 90 GLY A N 1
ATOM 733 C CA . GLY A 1 90 ? -2.732 -0.928 -3.689 1 97.44 90 GLY A CA 1
ATOM 734 C C . GLY A 1 90 ? -3.674 -1.948 -3.076 1 97.44 90 GLY A C 1
ATOM 735 O O . GLY A 1 90 ? -3.697 -3.107 -3.496 1 97.44 90 GLY A O 1
ATOM 736 N N . VAL A 1 91 ? -4.41 -1.545 -2.129 1 97.62 91 VAL A N 1
ATOM 737 C CA . VAL A 1 91 ? -5.254 -2.463 -1.372 1 97.62 91 VAL A CA 1
ATOM 738 C C . VAL A 1 91 ? -6.461 -2.871 -2.215 1 97.62 91 VAL A C 1
ATOM 740 O O . VAL A 1 91 ? -6.664 -4.059 -2.484 1 97.62 91 VAL A O 1
ATOM 743 N N . PHE A 1 92 ? -7.211 -1.94 -2.715 1 97.44 92 PHE A N 1
ATOM 744 C CA . PHE A 1 92 ? -8.414 -2.26 -3.471 1 97.44 92 PHE A CA 1
ATOM 745 C C . PHE A 1 92 ? -8.062 -2.818 -4.844 1 97.44 92 PHE A C 1
ATOM 747 O O . PHE A 1 92 ? -8.734 -3.719 -5.348 1 97.44 92 PHE A O 1
ATOM 754 N N . GLY A 1 93 ? -7.031 -2.234 -5.457 1 96.69 93 GLY A N 1
ATOM 755 C CA . GLY A 1 93 ? -6.551 -2.797 -6.707 1 96.69 93 GLY A CA 1
ATOM 756 C C . GLY A 1 93 ? -6.023 -4.211 -6.559 1 96.69 93 GLY A C 1
ATOM 757 O O . GLY A 1 93 ? -6.227 -5.051 -7.438 1 96.69 93 GLY A O 1
ATOM 758 N N . GLY A 1 94 ? -5.281 -4.391 -5.434 1 96.75 94 GLY A N 1
ATOM 759 C CA . GLY A 1 94 ? -4.797 -5.734 -5.156 1 96.75 94 GLY A CA 1
ATOM 760 C C . GLY A 1 94 ? -5.91 -6.746 -4.969 1 96.75 94 GLY A C 1
ATOM 761 O O . GLY A 1 94 ? -5.844 -7.855 -5.504 1 96.75 94 GLY A O 1
ATOM 762 N N . ILE A 1 95 ? -6.883 -6.418 -4.227 1 97.25 95 ILE A N 1
ATOM 763 C CA . ILE A 1 95 ? -8.016 -7.316 -3.998 1 97.25 95 ILE A CA 1
ATOM 764 C C . ILE A 1 95 ? -8.719 -7.598 -5.32 1 97.25 95 ILE A C 1
ATOM 766 O O . ILE A 1 95 ? -9.055 -8.742 -5.621 1 97.25 95 ILE A O 1
ATOM 770 N N . SER A 1 96 ? -8.93 -6.578 -6.09 1 97.19 96 SER A N 1
ATOM 771 C CA . SER A 1 96 ? -9.555 -6.742 -7.395 1 97.19 96 SER A CA 1
ATOM 772 C C . SER A 1 96 ? -8.727 -7.648 -8.297 1 97.19 96 SER A C 1
ATOM 774 O O . SER A 1 96 ? -9.273 -8.523 -8.977 1 97.19 96 SER A O 1
ATOM 776 N N . PHE A 1 97 ? -7.477 -7.34 -8.273 1 96.06 97 PHE A N 1
ATOM 777 C CA . PHE A 1 97 ? -6.547 -8.125 -9.078 1 96.06 97 PHE A CA 1
ATOM 778 C C . PHE A 1 97 ? -6.562 -9.586 -8.641 1 96.06 97 PHE A C 1
ATOM 780 O O . PHE A 1 97 ? -6.59 -10.492 -9.484 1 96.06 97 PHE A O 1
ATOM 787 N N . ASN A 1 98 ? -6.473 -9.805 -7.418 1 95.19 98 ASN A N 1
ATOM 788 C CA . ASN A 1 98 ? -6.559 -11.148 -6.852 1 95.19 98 ASN A CA 1
ATOM 789 C C . ASN A 1 98 ? -7.887 -11.812 -7.199 1 95.19 98 ASN A C 1
ATOM 791 O O . ASN A 1 98 ? -7.926 -13.016 -7.484 1 95.19 98 ASN A O 1
ATOM 795 N N . LEU A 1 99 ? -8.992 -11.086 -7.117 1 95.25 99 LEU A N 1
ATOM 796 C CA . LEU A 1 99 ? -10.32 -11.602 -7.449 1 95.25 99 LEU A CA 1
ATOM 797 C C . LEU A 1 99 ? -10.375 -12.07 -8.898 1 95.25 99 LEU A C 1
ATOM 799 O O . LEU A 1 99 ? -10.922 -13.133 -9.195 1 95.25 99 LEU A O 1
ATOM 803 N N . MET A 1 100 ? -9.82 -11.281 -9.789 1 95.38 100 MET A N 1
ATOM 804 C CA . MET A 1 100 ? -9.789 -11.648 -11.203 1 95.38 100 MET A CA 1
ATOM 805 C C . MET A 1 100 ? -9.008 -12.945 -11.414 1 95.38 100 MET A C 1
ATOM 807 O O . MET A 1 100 ? -9.391 -13.773 -12.234 1 95.38 100 MET A O 1
ATOM 811 N N . ASP A 1 101 ? -7.938 -13.094 -10.719 1 94.25 101 ASP A N 1
ATOM 812 C CA . ASP A 1 101 ? -7.109 -14.297 -10.805 1 94.25 101 ASP A CA 1
ATOM 813 C C . ASP A 1 101 ? -7.855 -15.516 -10.266 1 94.25 101 ASP A C 1
ATOM 815 O O . ASP A 1 101 ? -7.977 -16.531 -10.961 1 94.25 101 ASP A O 1
ATOM 819 N N . ASN A 1 102 ? -8.438 -15.391 -9.133 1 92.25 102 ASN A N 1
ATOM 820 C CA . ASN A 1 102 ? -9.094 -16.5 -8.461 1 92.25 102 ASN A CA 1
ATOM 821 C C . ASN A 1 102 ? -10.352 -16.953 -9.211 1 92.25 102 ASN A C 1
ATOM 823 O O . ASN A 1 102 ? -10.766 -18.094 -9.102 1 92.25 102 ASN A O 1
ATOM 827 N N . THR A 1 103 ? -10.984 -16.062 -9.938 1 93.12 103 THR A N 1
ATOM 828 C CA . THR A 1 103 ? -12.188 -16.391 -10.688 1 93.12 103 THR A CA 1
ATOM 829 C C . THR A 1 103 ? -11.844 -16.797 -12.125 1 93.12 103 THR A C 1
ATOM 831 O O . THR A 1 103 ? -12.742 -17.016 -12.945 1 93.12 103 THR A O 1
ATOM 834 N N . ASN A 1 104 ? -10.602 -16.719 -12.438 1 92 104 ASN A N 1
ATOM 835 C CA . ASN A 1 104 ? -10.094 -17.094 -13.75 1 92 104 ASN A CA 1
ATOM 836 C C . ASN A 1 104 ? -10.586 -16.156 -14.836 1 92 104 ASN A C 1
ATOM 838 O O . ASN A 1 104 ? -10.852 -16.578 -15.961 1 92 104 ASN A O 1
ATOM 842 N N . LEU A 1 105 ? -10.867 -14.898 -14.469 1 93.38 105 LEU A N 1
ATOM 843 C CA . LEU A 1 105 ? -11.188 -13.883 -15.461 1 93.38 105 LEU A CA 1
ATOM 844 C C . LEU A 1 105 ? -9.953 -13.523 -16.297 1 93.38 105 LEU A C 1
ATOM 846 O O . LEU A 1 105 ? -10.078 -13.039 -17.422 1 93.38 105 LEU A O 1
ATOM 850 N N . ILE A 1 106 ? -8.797 -13.703 -15.68 1 90.94 106 ILE A N 1
ATOM 851 C CA . ILE A 1 106 ? -7.535 -13.484 -16.375 1 90.94 106 ILE A CA 1
ATOM 852 C C . ILE A 1 106 ? -6.746 -14.789 -16.438 1 90.94 106 ILE A C 1
ATOM 854 O O . ILE A 1 106 ? -6.773 -15.586 -15.5 1 90.94 106 ILE A O 1
ATOM 858 N N . PRO A 1 107 ? -6.133 -14.938 -17.547 1 87.81 107 PRO A N 1
ATOM 859 C CA . PRO A 1 107 ? -5.441 -16.219 -17.75 1 87.81 107 PRO A CA 1
ATOM 860 C C . PRO A 1 107 ? -4.109 -16.297 -17.016 1 87.81 107 PRO A C 1
ATOM 862 O O . PRO A 1 107 ? -3.514 -17.359 -16.906 1 87.81 107 PRO A O 1
ATOM 865 N N . VAL A 1 108 ? -3.576 -15.234 -16.5 1 84 108 VAL A N 1
ATOM 866 C CA . VAL A 1 108 ? -2.293 -15.219 -15.805 1 84 108 VAL A CA 1
ATOM 867 C C . VAL A 1 108 ? -2.516 -14.984 -14.312 1 84 108 VAL A C 1
ATOM 869 O O . VAL A 1 108 ? -3.557 -14.461 -13.906 1 84 108 VAL A O 1
ATOM 872 N N . ASP A 1 109 ? -1.562 -15.438 -13.5 1 89.38 109 ASP A N 1
ATOM 873 C CA . ASP A 1 109 ? -1.649 -15.227 -12.062 1 89.38 109 ASP A CA 1
ATOM 874 C C . ASP A 1 109 ? -1.417 -13.758 -11.703 1 89.38 109 ASP A C 1
ATOM 876 O O . ASP A 1 109 ? -0.615 -13.078 -12.352 1 89.38 109 ASP A O 1
ATOM 880 N N . ALA A 1 110 ? -2.225 -13.32 -10.867 1 90.06 110 ALA A N 1
ATOM 881 C CA . ALA A 1 110 ? -1.987 -11.984 -10.32 1 90.06 110 ALA A CA 1
ATOM 882 C C . ALA A 1 110 ? -0.68 -11.938 -9.531 1 90.06 110 ALA A C 1
ATOM 884 O O . ALA A 1 110 ? -0.581 -12.523 -8.445 1 90.06 110 ALA A O 1
ATOM 885 N N . GLU A 1 111 ? 0.296 -11.227 -10.125 1 92.31 111 GLU A N 1
ATOM 886 C CA . GLU A 1 111 ? 1.614 -11.148 -9.5 1 92.31 111 GLU A CA 1
ATOM 887 C C . GLU A 1 111 ? 1.771 -9.867 -8.688 1 92.31 111 GLU A C 1
ATOM 889 O O . GLU A 1 111 ? 1.3 -8.805 -9.094 1 92.31 111 GLU A O 1
ATOM 894 N N . ILE A 1 112 ? 2.475 -9.945 -7.59 1 94.5 112 ILE A N 1
ATOM 895 C CA . ILE A 1 112 ? 2.75 -8.828 -6.695 1 94.5 112 ILE A CA 1
ATOM 896 C C . ILE A 1 112 ? 3.537 -7.754 -7.441 1 94.5 112 ILE A C 1
ATOM 898 O O . ILE A 1 112 ? 3.344 -6.559 -7.207 1 94.5 112 ILE A O 1
ATOM 902 N N . SER A 1 113 ? 4.336 -8.102 -8.375 1 93.69 113 SER A N 1
ATOM 903 C CA . SER A 1 113 ? 5.18 -7.152 -9.102 1 93.69 113 SER A CA 1
ATOM 904 C C . SER A 1 113 ? 4.332 -6.133 -9.859 1 93.69 113 SER A C 1
ATOM 906 O O . SER A 1 113 ? 4.672 -4.949 -9.898 1 93.69 113 SER A O 1
ATOM 908 N N . PHE A 1 114 ? 3.248 -6.621 -10.453 1 94.25 114 PHE A N 1
ATOM 909 C CA . PHE A 1 114 ? 2.369 -5.707 -11.172 1 94.25 114 PHE A CA 1
ATOM 910 C C . PHE A 1 114 ? 1.692 -4.738 -10.211 1 94.25 114 PHE A C 1
ATOM 912 O O . PHE A 1 114 ? 1.503 -3.562 -10.531 1 94.25 114 PHE A O 1
ATOM 919 N N . LEU A 1 115 ? 1.349 -5.246 -9.07 1 96.5 115 LEU A N 1
ATOM 920 C CA . LEU A 1 115 ? 0.707 -4.422 -8.047 1 96.5 115 LEU A CA 1
ATOM 921 C C . LEU A 1 115 ? 1.651 -3.332 -7.559 1 96.5 115 LEU A C 1
ATOM 923 O O . LEU A 1 115 ? 1.248 -2.176 -7.41 1 96.5 115 LEU A O 1
ATOM 927 N N . ILE A 1 116 ? 2.885 -3.633 -7.336 1 97.75 116 ILE A N 1
ATOM 928 C CA . ILE A 1 116 ? 3.885 -2.689 -6.848 1 97.75 116 ILE A CA 1
ATOM 929 C C . ILE A 1 116 ? 4.105 -1.592 -7.887 1 97.75 116 ILE A C 1
ATOM 931 O O . ILE A 1 116 ? 4.242 -0.417 -7.539 1 97.75 116 ILE A O 1
ATOM 935 N N . ILE A 1 117 ? 4.16 -1.997 -9.125 1 97.25 117 ILE A N 1
ATOM 936 C CA . ILE A 1 117 ? 4.324 -1.026 -10.203 1 97.25 117 ILE A CA 1
ATOM 937 C C . ILE A 1 117 ? 3.146 -0.054 -10.203 1 97.25 117 ILE A C 1
ATOM 939 O O . ILE A 1 117 ? 3.338 1.162 -10.281 1 97.25 117 ILE A O 1
ATOM 943 N N . ALA A 1 118 ? 1.937 -0.593 -10.117 1 97.5 118 ALA A N 1
ATOM 944 C CA . ALA A 1 118 ? 0.738 0.241 -10.102 1 97.5 118 ALA A CA 1
ATOM 945 C C . ALA A 1 118 ? 0.763 1.219 -8.93 1 97.5 118 ALA A C 1
ATOM 947 O O . ALA A 1 118 ? 0.439 2.398 -9.094 1 97.5 118 ALA A O 1
ATOM 948 N N . ILE A 1 119 ? 1.135 0.727 -7.766 1 98.44 119 ILE A N 1
ATOM 949 C CA . ILE A 1 119 ? 1.224 1.551 -6.566 1 98.44 119 ILE A CA 1
ATOM 950 C C . ILE A 1 119 ? 2.234 2.674 -6.785 1 98.44 119 ILE A C 1
ATOM 952 O O . ILE A 1 119 ? 1.954 3.838 -6.488 1 98.44 119 ILE A O 1
ATOM 956 N N . SER A 1 120 ? 3.391 2.402 -7.348 1 97.88 120 SER A N 1
ATOM 957 C CA . SER A 1 120 ? 4.465 3.367 -7.555 1 97.88 120 SER A CA 1
ATOM 958 C C . SER A 1 120 ? 4.055 4.449 -8.547 1 97.88 120 SER A C 1
ATOM 960 O O . SER A 1 120 ? 4.293 5.637 -8.312 1 97.88 120 SER A O 1
ATOM 962 N N . LEU A 1 121 ? 3.428 3.984 -9.617 1 98.12 121 LEU A N 1
ATOM 963 C CA . LEU A 1 121 ? 2.979 4.945 -10.625 1 98.12 121 LEU A CA 1
ATOM 964 C C . LEU A 1 121 ? 1.897 5.859 -10.055 1 98.12 121 LEU A C 1
ATOM 966 O O . LEU A 1 121 ? 1.905 7.066 -10.297 1 98.12 121 LEU A O 1
ATOM 970 N N . THR A 1 122 ? 0.989 5.309 -9.344 1 98.38 122 THR A N 1
ATOM 971 C CA . THR A 1 122 ? -0.065 6.098 -8.719 1 98.38 122 THR A CA 1
ATOM 972 C C . THR A 1 122 ? 0.526 7.125 -7.762 1 98.38 122 THR A C 1
ATOM 974 O O . THR A 1 122 ? 0.083 8.273 -7.73 1 98.38 122 THR A O 1
ATOM 977 N N . TYR A 1 123 ? 1.462 6.703 -7.012 1 98.38 123 TYR A N 1
ATOM 978 C CA . TYR A 1 123 ? 2.119 7.609 -6.078 1 98.38 123 TYR A CA 1
ATOM 979 C C . TYR A 1 123 ? 2.719 8.805 -6.809 1 98.38 123 TYR A C 1
ATOM 981 O O . TYR A 1 123 ? 2.492 9.953 -6.422 1 98.38 123 TYR A O 1
ATOM 989 N N . MET A 1 124 ? 3.434 8.5 -7.84 1 98.12 124 MET A N 1
ATOM 990 C CA . MET A 1 124 ? 4.098 9.547 -8.609 1 98.12 124 MET A CA 1
ATOM 991 C C . MET A 1 124 ? 3.074 10.508 -9.219 1 98.12 124 MET A C 1
ATOM 993 O O . MET A 1 124 ? 3.24 11.727 -9.156 1 98.12 124 MET A O 1
ATOM 997 N N . ILE A 1 125 ? 2.049 9.984 -9.719 1 98.19 125 ILE A N 1
ATOM 998 C CA . ILE A 1 125 ? 1.003 10.789 -10.336 1 98.19 125 ILE A CA 1
ATOM 999 C C . ILE A 1 125 ? 0.307 11.641 -9.273 1 98.19 125 ILE A C 1
ATOM 1001 O O . ILE A 1 125 ? 0.038 12.82 -9.492 1 98.19 125 ILE A O 1
ATOM 1005 N N . ALA A 1 126 ? 0.013 11.008 -8.133 1 97.44 126 ALA A N 1
ATOM 1006 C CA . ALA A 1 126 ? -0.665 11.719 -7.051 1 97.44 126 ALA A CA 1
ATOM 1007 C C . ALA A 1 126 ? 0.188 12.875 -6.531 1 97.44 126 ALA A C 1
ATOM 1009 O O . ALA A 1 126 ? -0.336 13.93 -6.188 1 97.44 126 ALA A O 1
ATOM 1010 N N . ILE A 1 127 ? 1.456 12.672 -6.473 1 97.38 127 ILE A N 1
ATOM 1011 C CA . ILE A 1 127 ? 2.346 13.75 -6.059 1 97.38 127 ILE A CA 1
ATOM 1012 C C . ILE A 1 127 ? 2.275 14.891 -7.062 1 97.38 127 ILE A C 1
ATOM 1014 O O . ILE A 1 127 ? 2.18 16.062 -6.68 1 97.38 127 ILE A O 1
ATOM 1018 N N . ALA A 1 128 ? 2.363 14.539 -8.32 1 97.31 128 ALA A N 1
ATOM 1019 C CA . ALA A 1 128 ? 2.332 15.555 -9.375 1 97.31 128 ALA A CA 1
ATOM 1020 C C . ALA A 1 128 ? 1.04 16.359 -9.312 1 97.31 128 ALA A C 1
ATOM 1022 O O . ALA A 1 128 ? 1.065 17.594 -9.414 1 97.31 128 ALA A O 1
ATOM 1023 N N . ILE A 1 129 ? -0.029 15.727 -9.172 1 96.56 129 ILE A N 1
ATOM 1024 C CA . ILE A 1 129 ? -1.323 16.391 -9.094 1 96.56 129 ILE A CA 1
ATOM 1025 C C . ILE A 1 129 ? -1.381 17.266 -7.84 1 96.56 129 ILE A C 1
ATOM 1027 O O . ILE A 1 129 ? -1.876 18.391 -7.883 1 96.56 129 ILE A O 1
ATOM 1031 N N . GLY A 1 130 ? -0.922 16.656 -6.723 1 94 130 GLY A N 1
ATOM 1032 C CA . GLY A 1 130 ? -0.897 17.406 -5.477 1 94 130 GLY A CA 1
ATOM 1033 C C . GLY A 1 130 ? -0.069 18.672 -5.566 1 94 130 GLY A C 1
ATOM 1034 O O . GLY A 1 130 ? -0.464 19.719 -5.039 1 94 130 GLY A O 1
ATOM 1035 N N . LYS A 1 131 ? 1.04 18.625 -6.262 1 94.75 131 LYS A N 1
ATOM 1036 C CA . LYS A 1 131 ? 1.9 19.797 -6.422 1 94.75 131 LYS A CA 1
ATOM 1037 C C . LYS A 1 131 ? 1.228 20.859 -7.285 1 94.75 131 LYS A C 1
ATOM 1039 O O . LYS A 1 131 ? 1.371 22.047 -7.031 1 94.75 131 LYS A O 1
ATOM 1044 N N . LYS A 1 132 ? 0.488 20.469 -8.25 1 94.56 132 LYS A N 1
ATOM 1045 C CA . LYS A 1 132 ? -0.208 21.406 -9.133 1 94.56 132 LYS A CA 1
ATOM 1046 C C . LYS A 1 132 ? -1.391 22.062 -8.422 1 94.56 132 LYS A C 1
ATOM 1048 O O . LYS A 1 132 ? -1.713 23.219 -8.68 1 94.56 132 LYS A O 1
ATOM 1053 N N . ARG A 1 133 ? -1.979 21.281 -7.602 1 90.06 133 ARG A N 1
ATOM 1054 C CA . ARG A 1 133 ? -3.15 21.781 -6.883 1 90.06 133 ARG A CA 1
ATOM 1055 C C . ARG A 1 133 ? -2.768 22.875 -5.891 1 90.06 133 ARG A C 1
ATOM 1057 O O . ARG A 1 133 ? -3.543 23.797 -5.652 1 90.06 133 ARG A O 1
ATOM 1064 N N . TYR A 1 134 ? -1.617 22.844 -5.312 1 83.56 134 TYR A N 1
ATOM 1065 C CA . TYR A 1 134 ? -1.238 23.797 -4.273 1 83.56 134 TYR A CA 1
ATOM 1066 C C . TYR A 1 134 ? -0.337 24.891 -4.832 1 83.56 134 TYR A C 1
ATOM 1068 O O . TYR A 1 134 ? 0.072 25.797 -4.105 1 83.56 134 TYR A O 1
ATOM 1076 N N . GLN A 1 135 ? 0.015 24.906 -6.055 1 78.19 135 GLN A N 1
ATOM 1077 C CA . GLN A 1 135 ? 0.69 26.016 -6.719 1 78.19 135 GLN A CA 1
ATOM 1078 C C . GLN A 1 135 ? -0.317 27 -7.289 1 78.19 135 GLN A C 1
ATOM 1080 O O . GLN A 1 135 ? -0.123 28.219 -7.195 1 78.19 135 GLN A O 1
ATOM 1085 N N . MET B 1 1 ? -24.625 25.781 18.109 1 66.12 1 MET B N 1
ATOM 1086 C CA . MET B 1 1 ? -25.266 25.516 16.812 1 66.12 1 MET B CA 1
ATOM 1087 C C . MET B 1 1 ? -24.234 25.031 15.797 1 66.12 1 MET B C 1
ATOM 1089 O O . MET B 1 1 ? -24.469 24.031 15.102 1 66.12 1 MET B O 1
ATOM 1093 N N . GLU B 1 2 ? -23.125 25.578 15.734 1 74.44 2 GLU B N 1
ATOM 1094 C CA . GLU B 1 2 ? -22.047 25.203 14.82 1 74.44 2 GLU B CA 1
ATOM 1095 C C . GLU B 1 2 ? -21.438 23.859 15.195 1 74.44 2 GLU B C 1
ATOM 1097 O O . GLU B 1 2 ? -21.172 23.031 14.328 1 74.44 2 GLU B O 1
ATOM 1102 N N . THR B 1 3 ? -21.438 23.641 16.516 1 78.75 3 THR B N 1
ATOM 1103 C CA . THR B 1 3 ? -20.875 22.375 17 1 78.75 3 THR B CA 1
ATOM 1104 C C . THR B 1 3 ? -21.812 21.219 16.688 1 78.75 3 THR B C 1
ATOM 1106 O O . THR B 1 3 ? -21.359 20.125 16.328 1 78.75 3 THR B O 1
ATOM 1109 N N . GLN B 1 4 ? -23.047 21.562 16.891 1 76.19 4 GLN B N 1
ATOM 1110 C CA . GLN B 1 4 ? -24.031 20.531 16.594 1 76.19 4 GLN B CA 1
ATOM 1111 C C . GLN B 1 4 ? -24.031 20.156 15.117 1 76.19 4 GLN B C 1
ATOM 1113 O O . GLN B 1 4 ? -24.141 18.984 14.758 1 76.19 4 GLN B O 1
ATOM 1118 N N . ASN B 1 5 ? -23.906 21.156 14.312 1 78.25 5 ASN B N 1
ATOM 1119 C CA . ASN B 1 5 ? -23.844 20.953 12.867 1 78.25 5 ASN B CA 1
ATOM 1120 C C . ASN B 1 5 ? -22.609 20.141 12.469 1 78.25 5 ASN B C 1
ATOM 1122 O O . ASN B 1 5 ? -22.703 19.25 11.617 1 78.25 5 ASN B O 1
ATOM 1126 N N . TRP B 1 6 ? -21.609 20.438 13.164 1 78.62 6 TRP B N 1
ATOM 1127 C CA . TRP B 1 6 ? -20.391 19.719 12.875 1 78.62 6 TRP B CA 1
ATOM 1128 C C . TRP B 1 6 ? -20.516 18.25 13.273 1 78.62 6 TRP B C 1
ATOM 1130 O O . TRP B 1 6 ? -20.062 17.359 12.547 1 78.62 6 TRP B O 1
ATOM 1140 N N . LYS B 1 7 ? -21.109 18.031 14.391 1 83.62 7 LYS B N 1
ATOM 1141 C CA . LYS B 1 7 ? -21.312 16.672 14.875 1 83.62 7 LYS B CA 1
ATOM 1142 C C . LYS B 1 7 ? -22.234 15.875 13.945 1 83.62 7 LYS B C 1
ATOM 1144 O O . LYS B 1 7 ? -21.984 14.703 13.672 1 83.62 7 LYS B O 1
ATOM 1149 N N . ASN B 1 8 ? -23.219 16.5 13.547 1 84.12 8 ASN B N 1
ATOM 1150 C CA . ASN B 1 8 ? -24.141 15.852 12.625 1 84.12 8 ASN B CA 1
ATOM 1151 C C . ASN B 1 8 ? -23.484 15.547 11.281 1 84.12 8 ASN B C 1
ATOM 1153 O O . ASN B 1 8 ? -23.719 14.492 10.695 1 84.12 8 ASN B O 1
ATOM 1157 N N . HIS B 1 9 ? -22.719 16.422 10.859 1 86.88 9 HIS B N 1
ATOM 1158 C CA . HIS B 1 9 ? -22.016 16.25 9.602 1 86.88 9 HIS B CA 1
ATOM 1159 C C . HIS B 1 9 ? -21.031 15.078 9.68 1 86.88 9 HIS B C 1
ATOM 1161 O O . HIS B 1 9 ? -20.984 14.242 8.773 1 86.88 9 HIS B O 1
ATOM 1167 N N . ARG B 1 10 ? -20.438 14.984 10.781 1 88.44 10 ARG B N 1
ATOM 1168 C CA . ARG B 1 10 ? -19.5 13.891 10.984 1 88.44 10 ARG B CA 1
ATOM 1169 C C . ARG B 1 10 ? -20.219 12.547 11.047 1 88.44 10 ARG B C 1
ATOM 1171 O O . ARG B 1 10 ? -19.734 11.555 10.516 1 88.44 10 ARG B O 1
ATOM 1178 N N . LYS B 1 11 ? -21.297 12.547 11.719 1 92 11 LYS B N 1
ATOM 1179 C CA . LYS B 1 11 ? -22.109 11.336 11.828 1 92 11 LYS B CA 1
ATOM 1180 C C . LYS B 1 11 ? -22.562 10.859 10.445 1 92 11 LYS B C 1
ATOM 1182 O O . LYS B 1 11 ? -22.547 9.656 10.164 1 92 11 LYS B O 1
ATOM 1187 N N . GLN B 1 12 ? -22.906 11.742 9.625 1 94.62 12 GLN B N 1
ATOM 1188 C CA . GLN B 1 12 ? -23.359 11.398 8.281 1 94.62 12 GLN B CA 1
ATOM 1189 C C . GLN B 1 12 ? -22.219 10.844 7.441 1 94.62 12 GLN B C 1
ATOM 1191 O O . GLN B 1 12 ? -22.406 9.875 6.699 1 94.62 12 GLN B O 1
ATOM 1196 N N . ILE B 1 13 ? -21.156 11.43 7.539 1 95.56 13 ILE B N 1
ATOM 1197 C CA . ILE B 1 13 ? -20 11 6.781 1 95.56 13 ILE B CA 1
ATOM 1198 C C . ILE B 1 13 ? -19.594 9.586 7.211 1 95.56 13 ILE B C 1
ATOM 1200 O O . ILE B 1 13 ? -19.266 8.742 6.371 1 95.56 13 ILE B O 1
ATOM 1204 N N . THR B 1 14 ? -19.609 9.391 8.5 1 95.81 14 THR B N 1
ATOM 1205 C CA . THR B 1 14 ? -19.297 8.062 9.031 1 95.81 14 THR B CA 1
ATOM 1206 C C . THR B 1 14 ? -20.312 7.031 8.539 1 95.81 14 THR B C 1
ATOM 1208 O O . THR B 1 14 ? -19.938 5.91 8.188 1 95.81 14 THR B O 1
ATOM 1211 N N . LYS B 1 15 ? -21.531 7.391 8.562 1 96.88 15 LYS B N 1
ATOM 1212 C CA . LYS B 1 15 ? -22.578 6.504 8.062 1 96.88 15 LYS B CA 1
ATOM 1213 C C . LYS B 1 15 ? -22.391 6.195 6.582 1 96.88 15 LYS B C 1
ATOM 1215 O O . LYS B 1 15 ? -22.547 5.047 6.156 1 96.88 15 LYS B O 1
ATOM 1220 N N . ASP B 1 16 ? -22.078 7.176 5.82 1 97.19 16 ASP B N 1
ATOM 1221 C CA . ASP B 1 16 ? -21.828 6.988 4.398 1 97.19 16 ASP B CA 1
ATOM 1222 C C . ASP B 1 16 ? -20.672 6.016 4.172 1 97.19 16 ASP B C 1
ATOM 1224 O O . ASP B 1 16 ? -20.75 5.141 3.307 1 97.19 16 ASP B O 1
ATOM 1228 N N . LEU B 1 17 ? -19.672 6.207 4.941 1 97.31 17 LEU B N 1
ATOM 1229 C CA . LEU B 1 17 ? -18.531 5.305 4.844 1 97.31 17 LEU B CA 1
ATOM 1230 C C . LEU B 1 17 ? -18.938 3.869 5.156 1 97.31 17 LEU B C 1
ATOM 1232 O O . LEU B 1 17 ? -18.547 2.938 4.453 1 97.31 17 LEU B O 1
ATOM 1236 N N . ALA B 1 18 ? -19.734 3.686 6.168 1 97.94 18 ALA B N 1
ATOM 1237 C CA . ALA B 1 18 ? -20.203 2.359 6.559 1 97.94 18 ALA B CA 1
ATOM 1238 C C . ALA B 1 18 ? -21.016 1.718 5.445 1 97.94 18 ALA B C 1
ATOM 1240 O O . ALA B 1 18 ? -20.875 0.525 5.164 1 97.94 18 ALA B O 1
ATOM 1241 N N . ILE B 1 19 ? -21.828 2.457 4.844 1 98.31 19 ILE B N 1
ATOM 1242 C CA . ILE B 1 19 ? -22.703 1.959 3.781 1 98.31 19 ILE B CA 1
ATOM 1243 C C . ILE B 1 19 ? -21.859 1.538 2.582 1 98.31 19 ILE B C 1
ATOM 1245 O O . ILE B 1 19 ? -22.047 0.449 2.033 1 98.31 19 ILE B O 1
ATOM 1249 N N .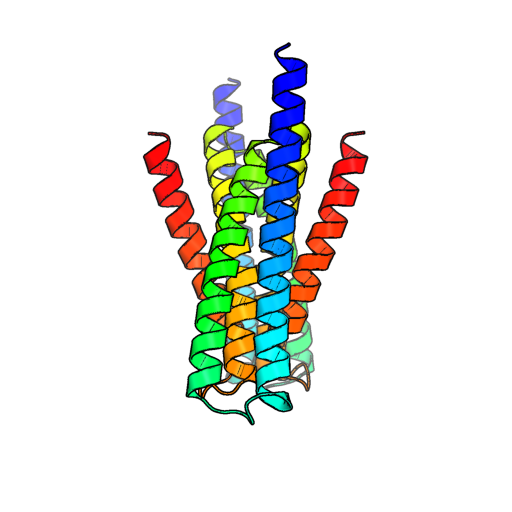 TRP B 1 20 ? -20.938 2.363 2.193 1 98.06 20 TRP B N 1
ATOM 1250 C CA . TRP B 1 20 ? -20.062 2.039 1.075 1 98.06 20 TRP B CA 1
ATOM 1251 C C . TRP B 1 20 ? -19.219 0.798 1.379 1 98.06 20 TRP B C 1
ATOM 1253 O O . TRP B 1 20 ? -18.969 -0.02 0.492 1 98.06 20 TRP B O 1
ATOM 1263 N N . THR B 1 21 ? -18.797 0.732 2.59 1 98.25 21 THR B N 1
ATOM 1264 C CA . THR B 1 21 ? -18.047 -0.441 3.01 1 98.25 21 THR B CA 1
ATOM 1265 C C . THR B 1 21 ? -18.891 -1.702 2.904 1 98.25 21 THR B C 1
ATOM 1267 O O . THR B 1 21 ? -18.453 -2.707 2.34 1 98.25 21 THR B O 1
ATOM 1270 N N . ALA B 1 22 ? -20.016 -1.643 3.449 1 98.38 22 ALA B N 1
ATOM 1271 C CA . ALA B 1 22 ? -20.938 -2.787 3.438 1 98.38 22 ALA B CA 1
ATOM 1272 C C . ALA B 1 22 ? -21.266 -3.211 2.008 1 98.38 22 ALA B C 1
ATOM 1274 O O . ALA B 1 22 ? -21.219 -4.398 1.682 1 98.38 22 ALA B O 1
ATOM 1275 N N . LEU B 1 23 ? -21.562 -2.209 1.22 1 98.5 23 LEU B N 1
ATOM 1276 C CA . LEU B 1 23 ? -21.906 -2.506 -0.169 1 98.5 23 LEU B CA 1
ATOM 1277 C C . LEU B 1 23 ? -20.719 -3.139 -0.892 1 98.5 23 LEU B C 1
ATOM 1279 O O . LEU B 1 23 ? -20.891 -4.086 -1.661 1 98.5 23 LEU B O 1
ATOM 1283 N N . TRP B 1 24 ? -19.594 -2.654 -0.676 1 98.5 24 TRP B N 1
ATOM 1284 C CA . TRP B 1 24 ? -18.391 -3.217 -1.294 1 98.5 24 TRP B CA 1
ATOM 1285 C C . TRP B 1 24 ? -18.156 -4.645 -0.814 1 98.5 24 TRP B C 1
ATOM 1287 O O . TRP B 1 24 ? -17.844 -5.535 -1.615 1 98.5 24 TRP B O 1
ATOM 1297 N N . LEU B 1 25 ? -18.266 -4.879 0.452 1 98.19 25 LEU B N 1
ATOM 1298 C CA . LEU B 1 25 ? -18.062 -6.211 1.007 1 98.19 25 LEU B CA 1
ATOM 1299 C C . LEU B 1 25 ? -19.078 -7.199 0.448 1 98.19 25 LEU B C 1
ATOM 1301 O O . LEU B 1 25 ? -18.734 -8.352 0.156 1 98.19 25 LEU B O 1
ATOM 1305 N N . ILE B 1 26 ? -20.25 -6.746 0.386 1 98.06 26 ILE B N 1
ATOM 1306 C CA . ILE B 1 26 ? -21.328 -7.598 -0.121 1 98.06 26 ILE B CA 1
ATOM 1307 C C . ILE B 1 26 ? -21.031 -7.977 -1.572 1 98.06 26 ILE B C 1
ATOM 1309 O O . ILE B 1 26 ? -21.156 -9.148 -1.948 1 98.06 26 ILE B O 1
ATOM 1313 N N . THR B 1 27 ? -20.703 -6.98 -2.367 1 98 27 THR B N 1
ATOM 1314 C CA . THR B 1 27 ? -20.422 -7.27 -3.771 1 98 27 THR B CA 1
ATOM 1315 C C . THR B 1 27 ? -19.172 -8.125 -3.916 1 98 27 THR B C 1
ATOM 1317 O O . THR B 1 27 ? -19.078 -8.969 -4.809 1 98 27 THR B O 1
ATOM 1320 N N . LEU B 1 28 ? -18.219 -7.891 -3.102 1 97.69 28 LEU B N 1
ATOM 1321 C CA . LEU B 1 28 ? -17.031 -8.734 -3.104 1 97.69 28 LEU B CA 1
ATOM 1322 C C . LEU B 1 28 ? -17.391 -10.18 -2.803 1 97.69 28 LEU B C 1
ATOM 1324 O O . LEU B 1 28 ? -16.938 -11.094 -3.5 1 97.69 28 LEU B O 1
ATOM 1328 N N . ALA B 1 29 ? -18.094 -10.391 -1.718 1 96.62 29 ALA B N 1
ATOM 1329 C CA . ALA B 1 29 ? -18.547 -11.727 -1.345 1 96.62 29 ALA B CA 1
ATOM 1330 C C . ALA B 1 29 ? -19.344 -12.367 -2.475 1 96.62 29 ALA B C 1
ATOM 1332 O O . ALA B 1 29 ? -19.172 -13.555 -2.77 1 96.62 29 ALA B O 1
ATOM 1333 N N . LEU B 1 30 ? -20.188 -11.586 -3.062 1 96.44 30 LEU B N 1
ATOM 1334 C CA . LEU B 1 30 ? -21.031 -12.102 -4.129 1 96.44 30 LEU B CA 1
ATOM 1335 C C . LEU B 1 30 ? -20.203 -12.625 -5.293 1 96.44 30 LEU B C 1
ATOM 1337 O O . LEU B 1 30 ? -20.469 -13.711 -5.816 1 96.44 30 LEU B O 1
ATOM 1341 N N . VAL B 1 31 ? -19.203 -11.891 -5.66 1 96.62 31 VAL B N 1
ATOM 1342 C CA . VAL B 1 31 ? -18.391 -12.32 -6.789 1 96.62 31 VAL B CA 1
ATOM 1343 C C . VAL B 1 31 ? -17.531 -13.523 -6.383 1 96.62 31 VAL B C 1
ATOM 1345 O O . VAL B 1 31 ? -17.391 -14.484 -7.141 1 96.62 31 VAL B O 1
ATOM 1348 N N . THR B 1 32 ? -16.953 -13.461 -5.199 1 94.38 32 THR B N 1
ATOM 1349 C CA . THR B 1 32 ? -16.062 -14.516 -4.719 1 94.38 32 THR B CA 1
ATOM 1350 C C . THR B 1 32 ? -16.828 -15.836 -4.566 1 94.38 32 THR B C 1
ATOM 1352 O O . THR B 1 32 ? -16.391 -16.859 -5.082 1 94.38 32 THR B O 1
ATOM 1355 N N . PHE B 1 33 ? -17.906 -15.812 -3.939 1 93.19 33 PHE B N 1
ATOM 1356 C CA . PHE B 1 33 ? -18.672 -17.031 -3.664 1 93.19 33 PHE B CA 1
ATOM 1357 C C . PHE B 1 33 ? -19.641 -17.328 -4.801 1 93.19 33 PHE B C 1
ATOM 1359 O O . PHE B 1 33 ? -19.938 -18.484 -5.07 1 93.19 33 PHE B O 1
ATOM 1366 N N . GLY B 1 34 ? -20.172 -16.328 -5.387 1 91.69 34 GLY B N 1
ATOM 1367 C CA . GLY B 1 34 ? -21.109 -16.516 -6.484 1 91.69 34 GLY B CA 1
ATOM 1368 C C . GLY B 1 34 ? -20.484 -17.219 -7.676 1 91.69 34 GLY B C 1
ATOM 1369 O O . GLY B 1 34 ? -21.125 -18.047 -8.32 1 91.69 34 GLY B O 1
ATOM 1370 N N . HIS B 1 35 ? -19.297 -16.875 -7.934 1 91.06 35 HIS B N 1
ATOM 1371 C CA . HIS B 1 35 ? -18.578 -17.5 -9.039 1 91.06 35 HIS B CA 1
ATOM 1372 C C . HIS B 1 35 ? -18.578 -19.016 -8.914 1 91.06 35 HIS B C 1
ATOM 1374 O O . HIS B 1 35 ? -18.734 -19.719 -9.906 1 91.06 35 HIS B O 1
ATOM 1380 N N . GLN B 1 36 ? -18.484 -19.484 -7.742 1 88.12 36 GLN B N 1
ATOM 1381 C CA . GLN B 1 36 ? -18.391 -20.922 -7.523 1 88.12 36 GLN B CA 1
ATOM 1382 C C . GLN B 1 36 ? -19.781 -21.531 -7.254 1 88.12 36 GLN B C 1
ATOM 1384 O O . GLN B 1 36 ? -20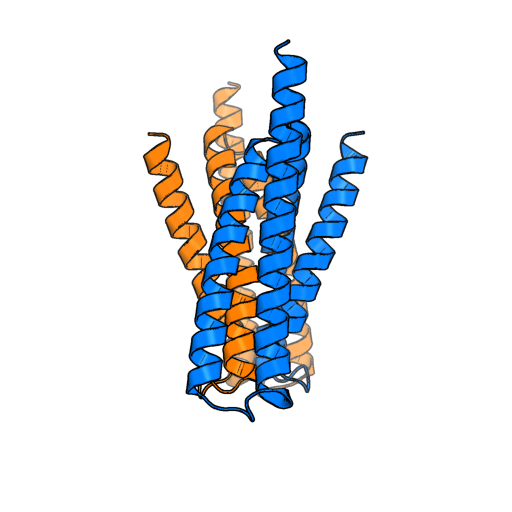.094 -22.625 -7.727 1 88.12 36 GLN B O 1
ATOM 1389 N N . PHE B 1 37 ? -20.641 -20.719 -6.602 1 90.38 37 PHE B N 1
ATOM 1390 C CA . PHE B 1 37 ? -21.828 -21.344 -6.027 1 90.38 37 PHE B CA 1
ATOM 1391 C C . PHE B 1 37 ? -23.078 -20.891 -6.742 1 90.38 37 PHE B C 1
ATOM 1393 O O . PHE B 1 37 ? -24.125 -21.547 -6.66 1 90.38 37 PHE B O 1
ATOM 1400 N N . LEU B 1 38 ? -22.984 -19.781 -7.395 1 88.69 38 LEU B N 1
ATOM 1401 C CA . LEU B 1 38 ? -24.25 -19.219 -7.875 1 88.69 38 LEU B CA 1
ATOM 1402 C C . LEU B 1 38 ? -24.328 -19.312 -9.398 1 88.69 38 LEU B C 1
ATOM 1404 O O . LEU B 1 38 ? -25.391 -19.625 -9.945 1 88.69 38 LEU B O 1
ATOM 1408 N N . TRP B 1 39 ? -23.281 -18.953 -10.172 1 92.44 39 TRP B N 1
ATOM 1409 C CA . TRP B 1 39 ? -23.422 -18.891 -11.625 1 92.44 39 TRP B CA 1
ATOM 1410 C C . TRP B 1 39 ? -22.422 -19.812 -12.312 1 92.44 39 TRP B C 1
ATOM 1412 O O . TRP B 1 39 ? -22.016 -19.562 -13.445 1 92.44 39 TRP B O 1
ATOM 1422 N N . ASN B 1 40 ? -22 -20.938 -11.664 1 90.31 40 ASN B N 1
ATOM 1423 C CA . ASN B 1 40 ? -21.219 -22.047 -12.188 1 90.31 40 ASN B CA 1
ATOM 1424 C C . ASN B 1 40 ? -20.047 -21.562 -13.039 1 90.31 40 ASN B C 1
ATOM 1426 O O . ASN B 1 40 ? -19.844 -22.047 -14.156 1 90.31 40 ASN B O 1
ATOM 1430 N N . GLU B 1 41 ? -19.359 -20.531 -12.625 1 87.38 41 GLU B N 1
ATOM 1431 C CA . GLU B 1 41 ? -18.125 -20.031 -13.227 1 87.38 41 GLU B CA 1
ATOM 1432 C C . GLU B 1 41 ? -18.391 -19.406 -14.602 1 87.38 41 GLU B C 1
ATOM 1434 O O . GLU B 1 41 ? -17.516 -19.406 -15.469 1 87.38 41 GLU B O 1
ATOM 1439 N N . ASN B 1 42 ? -19.656 -19 -14.82 1 93.5 42 ASN B N 1
ATOM 1440 C CA . ASN B 1 42 ? -19.969 -18.281 -16.047 1 93.5 42 ASN B CA 1
ATOM 1441 C C . ASN B 1 42 ? -19.172 -16.984 -16.156 1 93.5 42 ASN B C 1
ATOM 1443 O O . ASN B 1 42 ? -19.234 -16.141 -15.266 1 93.5 42 ASN B O 1
ATOM 1447 N N . THR B 1 43 ? -18.531 -16.828 -17.266 1 93.62 43 THR B N 1
ATOM 1448 C CA . THR B 1 43 ? -17.594 -15.727 -17.422 1 93.62 43 THR B CA 1
ATOM 1449 C C . THR B 1 43 ? -18.328 -14.391 -17.5 1 93.62 43 THR B C 1
ATOM 1451 O O . THR B 1 43 ? -17.859 -13.391 -16.938 1 93.62 43 THR B O 1
ATOM 1454 N N . LEU B 1 44 ? -19.406 -14.352 -18.141 1 94.88 44 LEU B N 1
ATOM 1455 C CA . LEU B 1 44 ? -20.156 -13.109 -18.297 1 94.88 44 LEU B CA 1
ATOM 1456 C C . LEU B 1 44 ? -20.656 -12.602 -16.938 1 94.88 44 LEU B C 1
ATOM 1458 O O . LEU B 1 44 ? -20.453 -11.43 -16.594 1 94.88 44 LEU B O 1
ATOM 1462 N N . TYR B 1 45 ? -21.281 -13.422 -16.156 1 95.19 45 TYR B N 1
ATOM 1463 C CA . TYR B 1 45 ? -21.766 -13.047 -14.844 1 95.19 45 TYR B CA 1
ATOM 1464 C C . TYR B 1 45 ? -20.609 -12.625 -13.938 1 95.19 45 TYR B C 1
ATOM 1466 O O . TYR B 1 45 ? -20.766 -11.727 -13.102 1 95.19 45 TYR B O 1
ATOM 1474 N N . THR B 1 46 ? -19.531 -13.297 -14.125 1 96.62 46 THR B N 1
ATOM 1475 C CA . THR B 1 46 ? -18.359 -12.945 -13.32 1 96.62 46 THR B CA 1
ATOM 1476 C C . THR B 1 46 ? -17.844 -11.562 -13.695 1 96.62 46 THR B C 1
ATOM 1478 O O . THR B 1 46 ? -17.484 -10.766 -12.82 1 96.62 46 THR B O 1
ATOM 1481 N N . TRP B 1 47 ? -17.828 -11.25 -15 1 96.38 47 TRP B N 1
ATOM 1482 C CA . TRP B 1 47 ? -17.406 -9.922 -15.445 1 96.38 47 TRP B CA 1
ATOM 1483 C C . TRP B 1 47 ? -18.359 -8.852 -14.898 1 96.38 47 TRP B C 1
ATOM 1485 O O . TRP B 1 47 ? -17.906 -7.785 -14.469 1 96.38 47 TRP B O 1
ATOM 1495 N N . ILE B 1 48 ? -19.594 -9.086 -14.922 1 97.19 48 ILE B N 1
ATOM 1496 C CA . ILE B 1 48 ? -20.578 -8.133 -14.422 1 97.19 48 ILE B CA 1
ATOM 1497 C C . ILE B 1 48 ? -20.359 -7.91 -12.93 1 97.19 48 ILE B C 1
ATOM 1499 O O . ILE B 1 48 ? -20.297 -6.766 -12.469 1 97.19 48 ILE B O 1
ATOM 1503 N N . GLY B 1 49 ? -20.297 -9.047 -12.203 1 97.12 49 GLY B N 1
ATOM 1504 C CA . GLY B 1 49 ? -20.047 -8.938 -10.773 1 97.12 49 GLY B CA 1
ATOM 1505 C C . GLY B 1 49 ? -18.781 -8.188 -10.438 1 97.12 49 GLY B C 1
ATOM 1506 O O . GLY B 1 49 ? -18.766 -7.344 -9.531 1 97.12 49 GLY B O 1
ATOM 1507 N N . PHE B 1 50 ? -17.719 -8.492 -11.172 1 97.56 50 PHE B N 1
ATOM 1508 C CA . PHE B 1 50 ? -16.438 -7.836 -10.969 1 97.56 50 PHE B CA 1
ATOM 1509 C C . PHE B 1 50 ? -16.562 -6.332 -11.203 1 97.56 50 PHE B C 1
ATOM 1511 O O . PHE B 1 50 ? -16.062 -5.539 -10.406 1 97.56 50 PHE B O 1
ATOM 1518 N N . THR B 1 51 ? -17.188 -5.938 -12.273 1 97.81 51 THR B N 1
ATOM 1519 C CA . THR B 1 51 ? -17.359 -4.527 -12.609 1 97.81 51 THR B CA 1
ATOM 1520 C C . THR B 1 51 ? -18.141 -3.795 -11.531 1 97.81 51 THR B C 1
ATOM 1522 O O . THR B 1 51 ? -17.797 -2.68 -11.141 1 97.81 51 THR B O 1
ATOM 1525 N N . VAL B 1 52 ? -19.203 -4.434 -11.055 1 98.19 52 VAL B N 1
ATOM 1526 C CA . VAL B 1 52 ? -20 -3.854 -9.977 1 98.19 52 VAL B CA 1
ATOM 1527 C C . VAL B 1 52 ? -19.141 -3.688 -8.727 1 98.19 52 VAL B C 1
ATOM 1529 O O . VAL B 1 52 ? -19.172 -2.637 -8.078 1 98.19 52 VAL B O 1
ATOM 1532 N N . ASN B 1 53 ? -18.375 -4.758 -8.406 1 98.5 53 ASN B N 1
ATOM 1533 C CA . ASN B 1 53 ? -17.5 -4.691 -7.242 1 98.5 53 ASN B CA 1
ATOM 1534 C C . ASN B 1 53 ? -16.484 -3.562 -7.371 1 98.5 53 ASN B C 1
ATOM 1536 O O . ASN B 1 53 ? -16.203 -2.859 -6.402 1 98.5 53 ASN B O 1
ATOM 1540 N N . LEU B 1 54 ? -15.969 -3.387 -8.562 1 98 54 LEU B N 1
ATOM 1541 C CA . LEU B 1 54 ? -14.992 -2.328 -8.812 1 98 54 LEU B CA 1
ATOM 1542 C C . LEU B 1 54 ? -15.625 -0.954 -8.609 1 98 54 LEU B C 1
ATOM 1544 O O . LEU B 1 54 ? -14.969 -0.038 -8.102 1 98 54 LEU B O 1
ATOM 1548 N N . PHE B 1 55 ? -16.797 -0.774 -9.039 1 98.12 55 PHE B N 1
ATOM 1549 C CA . PHE B 1 55 ? -17.547 0.46 -8.828 1 98.12 55 PHE B CA 1
ATOM 1550 C C . PHE B 1 55 ? -17.641 0.79 -7.348 1 98.12 55 PHE B C 1
ATOM 1552 O O . PHE B 1 55 ? -17.328 1.911 -6.934 1 98.12 55 PHE B O 1
ATOM 1559 N N . PHE B 1 56 ? -18 -0.16 -6.559 1 98.31 56 PHE B N 1
ATOM 1560 C CA . PHE B 1 56 ? -18.156 0.075 -5.129 1 98.31 56 PHE B CA 1
ATOM 1561 C C . PHE B 1 56 ? -16.812 0.259 -4.449 1 98.31 56 PHE B C 1
ATOM 1563 O O . PHE B 1 56 ? -16.688 1.012 -3.482 1 98.31 56 PHE B O 1
ATOM 1570 N N . ALA B 1 57 ? -15.75 -0.384 -4.953 1 98.25 57 ALA B N 1
ATOM 1571 C CA . ALA B 1 57 ? -14.398 -0.141 -4.453 1 98.25 57 ALA B CA 1
ATOM 1572 C C . ALA B 1 57 ? -13.992 1.316 -4.652 1 98.25 57 ALA B C 1
ATOM 1574 O O . ALA B 1 57 ? -13.43 1.939 -3.748 1 98.25 57 ALA B O 1
ATOM 1575 N N . GLY B 1 58 ? -14.273 1.853 -5.859 1 97.25 58 GLY B N 1
ATOM 1576 C CA . GLY B 1 58 ? -14.008 3.26 -6.121 1 97.25 58 GLY B CA 1
ATOM 1577 C C . GLY B 1 58 ? -14.789 4.191 -5.211 1 97.25 58 GLY B C 1
ATOM 1578 O O . GLY B 1 58 ? -14.234 5.164 -4.691 1 97.25 58 GLY B O 1
ATOM 1579 N N . GLY B 1 59 ? -16.094 3.918 -5.062 1 97.25 59 GLY B N 1
ATOM 1580 C CA . GLY B 1 59 ? -16.891 4.699 -4.141 1 97.25 59 GLY B CA 1
ATOM 1581 C C . GLY B 1 59 ? -16.359 4.676 -2.717 1 97.25 59 GLY B C 1
ATOM 1582 O O . GLY B 1 59 ? -16.359 5.703 -2.033 1 97.25 59 GLY B O 1
ATOM 1583 N N . LEU B 1 60 ? -15.93 3.531 -2.338 1 97.5 60 LEU B N 1
ATOM 1584 C CA . LEU B 1 60 ? -15.406 3.389 -0.985 1 97.5 60 LEU B CA 1
ATOM 1585 C C . LEU B 1 60 ? -14.117 4.195 -0.816 1 97.5 60 LEU B C 1
ATOM 1587 O O . LEU B 1 60 ? -13.891 4.785 0.242 1 97.5 60 LEU B O 1
ATOM 1591 N N . LEU B 1 61 ? -13.258 4.18 -1.774 1 96.94 61 LEU B N 1
ATOM 1592 C CA . LEU B 1 61 ? -12.047 4.992 -1.749 1 96.94 61 LEU B CA 1
ATOM 1593 C C . LEU B 1 61 ? -12.383 6.469 -1.564 1 96.94 61 LEU B C 1
ATOM 1595 O O . LEU B 1 61 ? -11.789 7.145 -0.72 1 96.94 61 LEU B O 1
ATOM 1599 N N . LEU B 1 62 ? -13.344 7.004 -2.289 1 96.06 62 LEU B N 1
ATOM 1600 C CA . LEU B 1 62 ? -13.75 8.398 -2.199 1 96.06 62 LEU B CA 1
ATOM 1601 C C . LEU B 1 62 ? -14.391 8.695 -0.844 1 96.06 62 LEU B C 1
ATOM 1603 O O . LEU B 1 62 ? -14.156 9.766 -0.266 1 96.06 62 LEU B O 1
ATOM 1607 N N . ALA B 1 63 ? -15.203 7.73 -0.407 1 97 63 ALA B N 1
ATOM 1608 C CA . ALA B 1 63 ? -15.812 7.898 0.909 1 97 63 ALA B CA 1
ATOM 1609 C C . ALA B 1 63 ? -14.75 7.98 2.002 1 97 63 ALA B C 1
ATOM 1611 O O . ALA B 1 63 ? -14.906 8.727 2.973 1 97 63 ALA B O 1
ATOM 1612 N N . ASN B 1 64 ? -13.734 7.141 1.813 1 96.62 64 ASN B N 1
ATOM 1613 C CA . ASN B 1 64 ? -12.641 7.188 2.775 1 96.62 64 ASN B CA 1
ATOM 1614 C C . ASN B 1 64 ? -11.945 8.547 2.771 1 96.62 64 ASN B C 1
ATOM 1616 O O . ASN B 1 64 ? -11.578 9.062 3.828 1 96.62 64 ASN B O 1
ATOM 1620 N N . ILE B 1 65 ? -11.68 9.102 1.604 1 95.12 65 ILE B N 1
ATOM 1621 C CA . ILE B 1 65 ? -11.047 10.414 1.492 1 95.12 65 ILE B CA 1
ATOM 1622 C C . ILE B 1 65 ? -11.906 11.461 2.205 1 95.12 65 ILE B C 1
ATOM 1624 O O . ILE B 1 65 ? -11.383 12.281 2.967 1 95.12 65 ILE B O 1
ATOM 1628 N N . ARG B 1 66 ? -13.219 11.461 2.002 1 95.06 66 ARG B N 1
ATOM 1629 C CA . ARG B 1 66 ? -14.141 12.391 2.654 1 95.06 66 ARG B CA 1
ATOM 1630 C C . ARG B 1 66 ? -14.125 12.203 4.168 1 95.06 66 ARG B C 1
ATOM 1632 O O . ARG B 1 66 ? -14.141 13.18 4.918 1 95.06 66 ARG B O 1
ATOM 1639 N N . PHE B 1 67 ? -14.102 10.953 4.57 1 96.94 67 PHE B N 1
A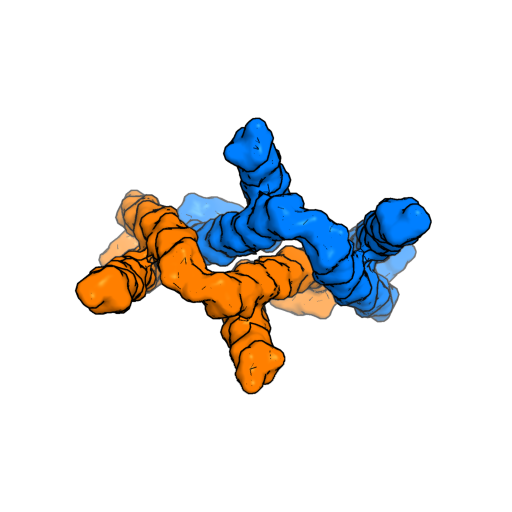TOM 1640 C CA . PHE B 1 67 ? -14.055 10.625 5.992 1 96.94 67 PHE B CA 1
ATOM 1641 C C . PHE B 1 67 ? -12.797 11.188 6.637 1 96.94 67 PHE B C 1
ATOM 1643 O O . PHE B 1 67 ? -12.859 11.836 7.68 1 96.94 67 PHE B O 1
ATOM 1650 N N . LEU B 1 68 ? -11.641 11.023 5.996 1 95.44 68 LEU B N 1
ATOM 1651 C CA . LEU B 1 68 ? -10.375 11.516 6.527 1 95.44 68 LEU B CA 1
ATOM 1652 C C . LEU B 1 68 ? -10.398 13.031 6.668 1 95.44 68 LEU B C 1
ATOM 1654 O O . LEU B 1 68 ? -9.891 13.57 7.652 1 95.44 68 LEU B O 1
ATOM 1658 N N . LYS B 1 69 ? -10.984 13.672 5.672 1 93.94 69 LYS B N 1
ATOM 1659 C CA . LYS B 1 69 ? -11.039 15.133 5.672 1 93.94 69 LYS B CA 1
ATOM 1660 C C . LYS B 1 69 ? -11.953 15.648 6.777 1 93.94 69 LYS B C 1
ATOM 1662 O O . LYS B 1 69 ? -11.875 16.812 7.16 1 93.94 69 LYS B O 1
ATOM 1667 N N . SER B 1 70 ? -12.875 14.844 7.316 1 95.44 70 SER B N 1
ATOM 1668 C CA . SER B 1 70 ? -13.828 15.266 8.336 1 95.44 70 SER B CA 1
ATOM 1669 C C . SER B 1 70 ? -13.242 15.117 9.734 1 95.44 70 SER B C 1
ATOM 1671 O O . SER B 1 70 ? -13.797 15.641 10.711 1 95.44 70 SER B O 1
ATOM 1673 N N . LEU B 1 71 ? -12.125 14.422 9.852 1 94.19 71 LEU B N 1
ATOM 1674 C CA . LEU B 1 71 ? -11.508 14.172 11.156 1 94.19 71 LEU B CA 1
ATOM 1675 C C . LEU B 1 71 ? -10.828 15.43 11.68 1 94.19 71 LEU B C 1
ATOM 1677 O O . LEU B 1 71 ? -10.469 16.328 10.906 1 94.19 71 LEU B O 1
ATOM 1681 N N . ASP B 1 72 ? -10.82 15.484 12.969 1 94 72 ASP B N 1
ATOM 1682 C CA . ASP B 1 72 ? -9.992 16.547 13.523 1 94 72 ASP B CA 1
ATOM 1683 C C . ASP B 1 72 ? -8.523 16.359 13.133 1 94 72 ASP B C 1
ATOM 1685 O O . ASP B 1 72 ? -8.141 15.289 12.656 1 94 72 ASP B O 1
ATOM 1689 N N . GLU B 1 73 ? -7.77 17.391 13.258 1 91.31 73 GLU B N 1
ATOM 1690 C CA . GLU B 1 73 ? -6.395 17.422 12.758 1 91.31 73 GLU B CA 1
ATOM 1691 C C . GLU B 1 73 ? -5.57 16.281 13.344 1 91.31 73 GLU B C 1
ATOM 1693 O O . GLU B 1 73 ? -4.836 15.602 12.617 1 91.31 73 GLU B O 1
ATOM 1698 N N . LEU B 1 74 ? -5.695 16.047 14.656 1 92.5 74 LEU B N 1
ATOM 1699 C CA . LEU B 1 74 ? -4.895 15.016 15.312 1 92.5 74 LEU B CA 1
ATOM 1700 C C . LEU B 1 74 ? -5.266 13.633 14.805 1 92.5 74 LEU B C 1
ATOM 1702 O O . LEU B 1 74 ? -4.387 12.844 14.438 1 92.5 74 LEU B O 1
ATOM 1706 N N . GLU B 1 75 ? -6.535 13.312 14.836 1 94.69 75 GLU B N 1
ATOM 1707 C CA . GLU B 1 75 ? -7.008 12.023 14.352 1 94.69 75 GLU B CA 1
ATOM 1708 C C . GLU B 1 75 ? -6.617 11.805 12.891 1 94.69 75 GLU B C 1
ATOM 1710 O O . GLU B 1 75 ? -6.223 10.703 12.508 1 94.69 75 GLU B O 1
ATOM 1715 N N . LYS B 1 76 ? -6.703 12.797 12.094 1 95.25 76 LYS B N 1
ATOM 1716 C CA . LYS B 1 76 ? -6.324 12.734 10.688 1 95.25 76 LYS B CA 1
ATOM 1717 C C . LYS B 1 76 ? -4.844 12.391 10.531 1 95.25 76 LYS B C 1
ATOM 1719 O O . LYS B 1 76 ? -4.48 11.555 9.703 1 95.25 76 LYS B O 1
ATOM 1724 N N . GLN B 1 77 ? -4.047 13.031 11.328 1 91.88 77 GLN B N 1
ATOM 1725 C CA . GLN B 1 77 ? -2.607 12.789 11.281 1 91.88 77 GLN B CA 1
ATOM 1726 C C . GLN B 1 77 ? -2.281 11.344 11.648 1 91.88 77 GLN B C 1
ATOM 1728 O O . GLN B 1 77 ? -1.447 10.711 11 1 91.88 77 GLN B O 1
ATOM 1733 N N . ILE B 1 78 ? -2.904 10.898 12.641 1 95.19 78 ILE B N 1
ATOM 1734 C CA . ILE B 1 78 ? -2.705 9.516 13.07 1 95.19 78 ILE B CA 1
ATOM 1735 C C . ILE B 1 78 ? -3.07 8.57 11.938 1 95.19 78 ILE B C 1
ATOM 1737 O O . ILE B 1 78 ? -2.328 7.629 11.641 1 95.19 78 ILE B O 1
ATOM 1741 N N . GLN B 1 79 ? -4.234 8.844 11.297 1 96.31 79 GLN B N 1
ATOM 1742 C CA . GLN B 1 79 ? -4.695 8.016 10.188 1 96.31 79 GLN B CA 1
ATOM 1743 C C . GLN B 1 79 ? -3.713 8.055 9.023 1 96.31 79 GLN B C 1
ATOM 1745 O O . GLN B 1 79 ? -3.357 7.02 8.461 1 96.31 79 GLN B O 1
ATOM 1750 N N . LEU B 1 80 ? -3.252 9.234 8.68 1 94.94 80 LEU B N 1
ATOM 1751 C CA . LEU B 1 80 ? -2.354 9.398 7.543 1 94.94 80 LEU B CA 1
ATOM 1752 C C . LEU B 1 80 ? -1.012 8.727 7.805 1 94.94 80 LEU B C 1
ATOM 1754 O O . LEU B 1 80 ? -0.449 8.086 6.914 1 94.94 80 LEU B O 1
ATOM 1758 N N . GLU B 1 81 ? -0.51 8.859 9.016 1 94 81 GLU B N 1
ATOM 1759 C CA . GLU B 1 81 ? 0.74 8.195 9.375 1 94 81 GLU B CA 1
ATOM 1760 C C . GLU B 1 81 ? 0.594 6.68 9.336 1 94 81 GLU B C 1
ATOM 1762 O O . GLU B 1 81 ? 1.486 5.977 8.859 1 94 81 GLU B O 1
ATOM 1767 N N . ALA B 1 82 ? -0.493 6.27 9.859 1 97.06 82 ALA B N 1
ATOM 1768 C CA . ALA B 1 82 ? -0.749 4.832 9.836 1 97.06 82 ALA B CA 1
ATOM 1769 C C . ALA B 1 82 ? -0.823 4.316 8.398 1 97.06 82 ALA B C 1
ATOM 1771 O O . ALA B 1 82 ? -0.319 3.23 8.094 1 97.06 82 ALA B O 1
ATOM 1772 N N . MET B 1 83 ? -1.464 5.008 7.523 1 97.75 83 MET B N 1
ATOM 1773 C CA . MET B 1 83 ? -1.535 4.637 6.109 1 97.75 83 MET B CA 1
ATOM 1774 C C . MET B 1 83 ? -0.143 4.586 5.492 1 97.75 83 MET B C 1
ATOM 1776 O O . MET B 1 83 ? 0.154 3.693 4.695 1 97.75 83 MET B O 1
ATOM 1780 N N . GLY B 1 84 ? 0.671 5.574 5.848 1 96.5 84 GLY B N 1
ATOM 1781 C CA . GLY B 1 84 ? 2.035 5.574 5.344 1 96.5 84 GLY B CA 1
ATOM 1782 C C . GLY B 1 84 ? 2.83 4.355 5.773 1 96.5 84 GLY B C 1
ATOM 1783 O O . GLY B 1 84 ? 3.51 3.732 4.957 1 96.5 84 GLY B O 1
ATOM 1784 N N . ILE B 1 85 ? 2.742 4.035 7 1 96.19 85 ILE B N 1
ATOM 1785 C CA . ILE B 1 85 ? 3.438 2.871 7.539 1 96.19 85 ILE B CA 1
ATOM 1786 C C . ILE B 1 85 ? 2.924 1.603 6.863 1 96.19 85 ILE B C 1
ATOM 1788 O O . ILE B 1 85 ? 3.711 0.749 6.449 1 96.19 85 ILE B O 1
ATOM 1792 N N . ALA B 1 86 ? 1.646 1.53 6.77 1 98.25 86 ALA B N 1
ATOM 1793 C CA . ALA B 1 86 ? 1.046 0.368 6.121 1 98.25 86 ALA B CA 1
ATOM 1794 C C . ALA B 1 86 ? 1.48 0.268 4.66 1 98.25 86 ALA B C 1
ATOM 1796 O O . ALA B 1 86 ? 1.745 -0.827 4.16 1 98.25 86 ALA B O 1
ATOM 1797 N N . LEU B 1 87 ? 1.516 1.362 4.004 1 98.25 87 LEU B N 1
ATOM 1798 C CA . LEU B 1 87 ? 1.995 1.384 2.625 1 98.25 87 LEU B CA 1
ATOM 1799 C C . LEU B 1 87 ? 3.432 0.88 2.543 1 98.25 87 LEU B C 1
ATOM 1801 O O . LEU B 1 87 ? 3.768 0.091 1.656 1 98.25 87 LEU B O 1
ATOM 1805 N N . GLY B 1 88 ? 4.309 1.373 3.41 1 97 88 GLY B N 1
ATOM 1806 C CA . GLY B 1 88 ? 5.691 0.923 3.439 1 97 88 GLY B CA 1
ATOM 1807 C C . GLY B 1 88 ? 5.828 -0.579 3.605 1 97 88 GLY B C 1
ATOM 1808 O O . GLY B 1 88 ? 6.555 -1.229 2.852 1 97 88 GLY B O 1
ATOM 1809 N N . VAL B 1 89 ? 5.098 -1.059 4.539 1 96.12 89 VAL B N 1
ATOM 1810 C CA . VAL B 1 89 ? 5.09 -2.5 4.77 1 96.12 89 VAL B CA 1
ATOM 1811 C C . VAL B 1 89 ? 4.562 -3.219 3.531 1 96.12 89 VAL B C 1
ATOM 1813 O O . VAL B 1 89 ? 5.062 -4.281 3.162 1 96.12 89 VAL B O 1
ATOM 1816 N N . GLY B 1 90 ? 3.562 -2.617 2.953 1 97.5 90 GLY B N 1
ATOM 1817 C CA . GLY B 1 90 ? 3.02 -3.203 1.737 1 97.5 90 GLY B CA 1
ATOM 1818 C C . GLY B 1 90 ? 4.023 -3.252 0.6 1 97.5 90 GLY B C 1
ATOM 1819 O O . GLY B 1 90 ? 4.176 -4.285 -0.053 1 97.5 90 GLY B O 1
ATOM 1820 N N . VAL B 1 91 ? 4.668 -2.188 0.357 1 97.62 91 VAL B N 1
ATOM 1821 C CA . VAL B 1 91 ? 5.559 -2.07 -0.792 1 97.62 91 VAL B CA 1
ATOM 1822 C C . VAL B 1 91 ? 6.84 -2.861 -0.532 1 97.62 91 VAL B C 1
ATOM 1824 O O . VAL B 1 91 ? 7.172 -3.779 -1.285 1 97.62 91 VAL B O 1
ATOM 1827 N N . PHE B 1 92 ? 7.52 -2.594 0.543 1 97.5 92 PHE B N 1
ATOM 1828 C CA . PHE B 1 92 ? 8.789 -3.26 0.818 1 97.5 92 PHE B CA 1
ATOM 1829 C C . PHE B 1 92 ? 8.562 -4.715 1.214 1 97.5 92 PHE B C 1
ATOM 1831 O O . PHE B 1 92 ? 9.344 -5.59 0.847 1 97.5 92 PHE B O 1
ATOM 1838 N N . GLY B 1 93 ? 7.516 -4.949 2.006 1 96.56 93 GLY B N 1
ATOM 1839 C CA . GLY B 1 93 ? 7.156 -6.32 2.316 1 96.56 93 GLY B CA 1
ATOM 1840 C C . GLY B 1 93 ? 6.758 -7.125 1.092 1 96.56 93 GLY B C 1
ATOM 1841 O O . GLY B 1 93 ? 7.086 -8.312 0.987 1 96.56 93 GLY B O 1
ATOM 1842 N N . GLY B 1 94 ? 5.992 -6.438 0.22 1 96.75 94 GLY B N 1
ATOM 1843 C CA . GLY B 1 94 ? 5.625 -7.094 -1.024 1 96.75 94 GLY B CA 1
ATOM 1844 C C . GLY B 1 94 ? 6.82 -7.457 -1.884 1 96.75 94 GLY B C 1
ATOM 1845 O O . GLY B 1 94 ? 6.887 -8.562 -2.424 1 96.75 94 GLY B O 1
ATOM 1846 N N . ILE B 1 95 ? 7.719 -6.57 -2.045 1 97.25 95 ILE B N 1
ATOM 1847 C CA . ILE B 1 95 ? 8.914 -6.836 -2.836 1 97.25 95 ILE B CA 1
ATOM 1848 C C . ILE B 1 95 ? 9.711 -7.973 -2.205 1 97.25 95 ILE B C 1
ATOM 1850 O O . ILE B 1 95 ? 10.172 -8.883 -2.902 1 97.25 95 ILE B O 1
ATOM 1854 N N . SER B 1 96 ? 9.859 -7.926 -0.919 1 97.19 96 SER B N 1
ATOM 1855 C CA . SER B 1 96 ? 10.562 -8.984 -0.209 1 97.19 96 SER B CA 1
ATOM 1856 C C . SER B 1 96 ? 9.875 -10.336 -0.393 1 97.19 96 SER B C 1
ATOM 1858 O O . SER B 1 96 ? 10.531 -11.352 -0.631 1 97.19 96 SER B O 1
ATOM 1860 N N . PHE B 1 97 ? 8.602 -10.25 -0.235 1 96.06 97 PHE B N 1
ATOM 1861 C CA . PHE B 1 97 ? 7.797 -11.453 -0.395 1 96.06 97 PHE B CA 1
ATOM 1862 C C . PHE B 1 97 ? 7.934 -12.016 -1.805 1 96.06 97 PHE B C 1
ATOM 1864 O O . PHE B 1 97 ? 8.086 -13.227 -1.984 1 96.06 97 PHE B O 1
ATOM 1871 N N . ASN B 1 98 ? 7.793 -11.203 -2.73 1 95.25 98 ASN B N 1
ATOM 1872 C CA . ASN B 1 98 ? 7.98 -11.578 -4.125 1 95.25 98 ASN B CA 1
ATOM 1873 C C . ASN B 1 98 ? 9.383 -12.133 -4.371 1 95.25 98 ASN B C 1
ATOM 1875 O O . ASN B 1 98 ? 9.547 -13.094 -5.129 1 95.25 98 ASN B O 1
ATOM 1879 N N . LEU B 1 99 ? 10.406 -11.516 -3.803 1 95.31 99 LEU B N 1
ATOM 1880 C CA . LEU B 1 99 ? 11.789 -11.961 -3.936 1 95.31 99 LEU B CA 1
ATOM 1881 C C . LEU B 1 99 ? 11.961 -13.375 -3.395 1 95.31 99 LEU B C 1
ATOM 1883 O O . LEU B 1 99 ? 12.625 -14.211 -4.016 1 95.31 99 LEU B O 1
ATOM 1887 N N . MET B 1 100 ? 11.375 -13.633 -2.258 1 95.31 100 MET B N 1
ATOM 1888 C CA . MET B 1 100 ? 11.445 -14.969 -1.667 1 95.31 100 MET B CA 1
ATOM 1889 C C . MET B 1 100 ? 10.805 -16 -2.584 1 95.31 100 MET B C 1
ATOM 1891 O O . MET B 1 100 ? 11.305 -17.125 -2.703 1 95.31 100 MET B O 1
ATOM 1895 N N . ASP B 1 101 ? 9.727 -15.672 -3.184 1 94.31 101 ASP B N 1
ATOM 1896 C CA . ASP B 1 101 ? 9.023 -16.547 -4.109 1 94.31 101 ASP B CA 1
ATOM 1897 C C . ASP B 1 101 ? 9.852 -16.812 -5.359 1 94.31 101 ASP B C 1
ATOM 1899 O O . ASP B 1 101 ? 10.102 -17.969 -5.719 1 94.31 101 ASP B O 1
ATOM 1903 N N . ASN B 1 102 ? 10.359 -15.781 -5.938 1 92.31 102 ASN B N 1
ATOM 1904 C CA . ASN B 1 102 ? 11.086 -15.875 -7.195 1 92.31 102 ASN B CA 1
ATOM 1905 C C . ASN B 1 102 ? 12.406 -16.625 -7.02 1 92.31 102 ASN B C 1
ATOM 1907 O O . ASN B 1 102 ? 12.938 -17.203 -7.977 1 92.31 102 ASN B O 1
ATOM 1911 N N . THR B 1 103 ? 12.984 -16.578 -5.832 1 93.19 103 THR B N 1
ATOM 1912 C CA . THR B 1 103 ? 14.25 -17.266 -5.578 1 93.19 103 THR B CA 1
ATOM 1913 C C . THR B 1 103 ? 14.016 -18.656 -5.004 1 93.19 103 THR B C 1
ATOM 1915 O O . THR B 1 103 ? 14.961 -19.344 -4.617 1 93.19 103 THR B O 1
ATOM 1918 N N . ASN B 1 104 ? 12.789 -18.984 -4.824 1 92.06 104 ASN B N 1
ATOM 1919 C CA . ASN B 1 104 ? 12.383 -20.297 -4.324 1 92.06 104 ASN B CA 1
ATOM 1920 C C . ASN B 1 104 ? 12.836 -20.516 -2.883 1 92.06 104 ASN B C 1
ATOM 1922 O O . ASN B 1 104 ? 13.203 -21.625 -2.498 1 92.06 104 ASN B O 1
ATOM 1926 N N . LEU B 1 105 ? 12.977 -19.438 -2.135 1 93.44 105 LEU B N 1
ATOM 1927 C CA . LEU B 1 105 ? 13.25 -19.547 -0.706 1 93.44 105 LEU B CA 1
ATOM 1928 C C . LEU B 1 105 ? 12.031 -20.094 0.035 1 93.44 105 LEU B C 1
ATOM 1930 O O . LEU B 1 105 ? 12.164 -20.656 1.122 1 93.44 105 LEU B O 1
ATOM 1934 N N . ILE B 1 106 ? 10.875 -19.844 -0.528 1 90.81 106 ILE B N 1
ATOM 1935 C CA . ILE B 1 106 ? 9.633 -20.375 0.02 1 90.81 106 ILE B CA 1
ATOM 1936 C C . ILE B 1 106 ? 8.977 -21.297 -0.996 1 90.81 106 ILE B C 1
ATOM 1938 O O . ILE B 1 106 ? 9.039 -21.047 -2.203 1 90.81 106 ILE B O 1
ATOM 1942 N N . PRO B 1 107 ? 8.422 -22.312 -0.454 1 87.75 107 PRO B N 1
ATOM 1943 C CA . PRO B 1 107 ? 7.859 -23.312 -1.351 1 87.75 107 PRO B CA 1
ATOM 1944 C C . PRO B 1 107 ? 6.504 -22.922 -1.924 1 87.75 107 PRO B C 1
ATOM 1946 O O . PRO B 1 107 ? 5.992 -23.578 -2.832 1 87.75 107 PRO B O 1
ATOM 1949 N N . VAL B 1 108 ? 5.867 -21.906 -1.451 1 84 108 VAL B N 1
ATOM 1950 C CA . VAL B 1 108 ? 4.559 -21.469 -1.926 1 84 108 VAL B CA 1
ATOM 1951 C C . VAL B 1 108 ? 4.688 -20.141 -2.666 1 84 108 VAL B C 1
ATOM 1953 O O . VAL B 1 108 ? 5.652 -19.406 -2.461 1 84 108 VAL B O 1
ATOM 1956 N N . ASP B 1 109 ? 3.744 -19.891 -3.564 1 89.5 109 ASP B N 1
ATOM 1957 C CA . ASP B 1 109 ? 3.746 -18.625 -4.297 1 89.5 109 ASP B CA 1
ATOM 1958 C C . ASP B 1 109 ? 3.355 -17.469 -3.387 1 89.5 109 ASP B C 1
ATOM 1960 O O . ASP B 1 109 ? 2.527 -17.625 -2.488 1 89.5 109 ASP B O 1
ATOM 1964 N N . ALA B 1 110 ? 4.078 -16.453 -3.541 1 90 110 ALA B N 1
ATOM 1965 C CA . ALA B 1 110 ? 3.688 -15.227 -2.855 1 90 110 ALA B CA 1
ATOM 1966 C C . ALA B 1 110 ? 2.344 -14.719 -3.369 1 90 110 ALA B C 1
ATOM 1968 O O . ALA B 1 110 ? 2.254 -14.203 -4.488 1 90 110 ALA B O 1
ATOM 1969 N N . GLU B 1 111 ? 1.331 -14.867 -2.5 1 92.31 111 GLU B N 1
ATOM 1970 C CA . GLU B 1 111 ? -0.018 -14.461 -2.891 1 92.31 111 GLU B CA 1
ATOM 1971 C C . GLU B 1 111 ? -0.337 -13.055 -2.4 1 92.31 111 GLU B C 1
ATOM 1973 O O . GLU B 1 111 ? 0.048 -12.672 -1.294 1 92.31 111 GLU B O 1
ATOM 1978 N N . ILE B 1 112 ? -1.09 -12.32 -3.18 1 94.5 112 ILE B N 1
ATOM 1979 C CA . ILE B 1 112 ? -1.514 -10.953 -2.875 1 94.5 112 ILE B CA 1
ATOM 1980 C C . ILE B 1 112 ? -2.367 -10.953 -1.607 1 94.5 112 ILE B C 1
ATOM 1982 O O . ILE B 1 112 ? -2.303 -10.008 -0.812 1 94.5 112 ILE B O 1
ATOM 1986 N N . SER B 1 113 ? -3.076 -11.969 -1.329 1 93.69 113 SER B N 1
ATOM 1987 C CA . SER B 1 113 ? -3.967 -12.039 -0.176 1 93.69 113 SER B CA 1
ATOM 1988 C C . SER B 1 113 ? -3.191 -11.922 1.131 1 93.69 113 SER B C 1
ATOM 1990 O O . SER B 1 113 ? -3.641 -11.258 2.066 1 93.69 113 SER B O 1
ATOM 1992 N N . PHE B 1 114 ? -2.043 -12.578 1.162 1 94.19 114 PHE B N 1
ATOM 1993 C CA . PHE B 1 114 ? -1.227 -12.492 2.367 1 94.19 114 PHE B CA 1
ATOM 1994 C C . PHE B 1 114 ? -0.69 -11.078 2.559 1 94.19 114 PHE B C 1
ATOM 1996 O O . PHE B 1 114 ? -0.594 -10.594 3.688 1 94.19 114 PHE B O 1
ATOM 2003 N N . LEU B 1 115 ? -0.353 -10.469 1.47 1 96.5 115 LEU B N 1
ATOM 2004 C CA . LEU B 1 115 ? 0.154 -9.102 1.514 1 96.5 115 LEU B CA 1
ATOM 2005 C C . LEU B 1 115 ? -0.917 -8.141 2.021 1 96.5 115 LEU B C 1
ATOM 2007 O O . LEU B 1 115 ? -0.637 -7.281 2.854 1 96.5 115 LEU B O 1
ATOM 2011 N N . I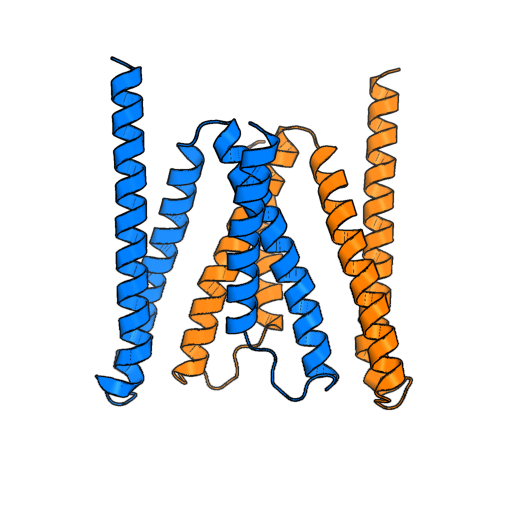LE B 1 116 ? -2.123 -8.266 1.592 1 97.75 116 ILE B N 1
ATOM 2012 C CA . ILE B 1 116 ? -3.234 -7.41 1.984 1 97.75 116 ILE B CA 1
ATOM 2013 C C . ILE B 1 116 ? -3.512 -7.574 3.477 1 97.75 116 ILE B C 1
ATOM 2015 O O . ILE B 1 116 ? -3.781 -6.594 4.176 1 97.75 116 ILE B O 1
ATOM 2019 N N . ILE B 1 117 ? -3.461 -8.797 3.928 1 97.25 117 ILE B N 1
ATOM 2020 C CA . ILE B 1 117 ? -3.666 -9.062 5.348 1 97.25 117 ILE B CA 1
ATOM 2021 C C . ILE B 1 117 ? -2.592 -8.352 6.168 1 97.25 117 ILE B C 1
ATOM 2023 O O . ILE B 1 117 ? -2.898 -7.688 7.16 1 97.25 117 ILE B O 1
ATOM 2027 N N . ALA B 1 118 ? -1.342 -8.492 5.738 1 97.44 118 ALA B N 1
ATOM 2028 C CA . ALA B 1 118 ? -0.233 -7.852 6.441 1 97.44 118 ALA B CA 1
ATOM 2029 C C . ALA B 1 118 ? -0.411 -6.336 6.48 1 97.44 118 ALA B C 1
ATOM 2031 O O . ALA B 1 118 ? -0.198 -5.707 7.52 1 97.44 118 ALA B O 1
ATOM 2032 N N . ILE B 1 119 ? -0.792 -5.766 5.355 1 98.44 119 ILE B N 1
ATOM 2033 C CA . ILE B 1 119 ? -1.021 -4.328 5.254 1 98.44 119 ILE B CA 1
ATOM 2034 C C . ILE B 1 119 ? -2.123 -3.912 6.227 1 98.44 119 ILE B C 1
ATOM 2036 O O . ILE B 1 119 ? -1.97 -2.939 6.969 1 98.44 119 ILE B O 1
ATOM 2040 N N . SER B 1 120 ? -3.219 -4.637 6.309 1 97.94 120 SER B N 1
ATOM 2041 C CA . SER B 1 120 ? -4.371 -4.309 7.145 1 97.94 120 SER B CA 1
ATOM 2042 C C . SER B 1 120 ? -4.016 -4.387 8.625 1 97.94 120 SER B C 1
ATOM 2044 O O . SER B 1 120 ? -4.383 -3.504 9.406 1 97.94 120 SER B O 1
ATOM 2046 N N . LEU B 1 121 ? -3.301 -5.453 8.953 1 98.12 121 LEU B N 1
ATOM 2047 C CA . LEU B 1 121 ? -2.896 -5.602 10.352 1 98.12 121 LEU B CA 1
ATOM 2048 C C . LEU B 1 121 ? -1.941 -4.488 10.758 1 98.12 121 LEU B C 1
ATOM 2050 O O . LEU B 1 121 ? -2.057 -3.943 11.859 1 98.12 121 LEU B O 1
ATOM 2054 N N . THR B 1 122 ? -1.018 -4.191 9.938 1 98.38 122 THR B N 1
ATOM 2055 C CA . THR B 1 122 ? -0.078 -3.111 10.219 1 98.38 122 THR B CA 1
ATOM 2056 C C . THR B 1 122 ? -0.815 -1.788 10.406 1 98.38 122 THR B C 1
ATOM 2058 O O . THR B 1 122 ? -0.49 -1.012 11.305 1 98.38 122 THR B O 1
ATOM 2061 N N . TYR B 1 123 ? -1.743 -1.543 9.562 1 98.38 123 TYR B N 1
ATOM 2062 C CA . TYR B 1 123 ? -2.533 -0.321 9.664 1 98.38 123 TYR B CA 1
ATOM 2063 C C . TYR B 1 123 ? -3.211 -0.221 11.023 1 98.38 123 TYR B C 1
ATOM 2065 O O . TYR B 1 123 ? -3.119 0.81 11.695 1 98.38 123 TYR B O 1
ATOM 2073 N N . MET B 1 124 ? -3.848 -1.29 11.391 1 98.19 124 MET B N 1
ATOM 2074 C CA . MET B 1 124 ? -4.57 -1.315 12.664 1 98.19 124 MET B CA 1
ATOM 2075 C C . MET B 1 124 ? -3.619 -1.108 13.836 1 98.19 124 MET B C 1
ATOM 2077 O O . MET B 1 124 ? -3.908 -0.328 14.742 1 98.19 124 MET B O 1
ATOM 2081 N N . ILE B 1 125 ? -2.52 -1.724 13.789 1 98.19 125 ILE B N 1
ATOM 2082 C CA . ILE B 1 125 ? -1.528 -1.61 14.852 1 98.19 125 ILE B CA 1
ATOM 2083 C C . ILE B 1 125 ? -0.975 -0.188 14.891 1 98.19 125 ILE B C 1
ATOM 2085 O O . ILE B 1 125 ? -0.815 0.393 15.969 1 98.19 125 ILE B O 1
ATOM 2089 N N . ALA B 1 126 ? -0.664 0.356 13.711 1 97.44 126 ALA B N 1
ATOM 2090 C CA . ALA B 1 126 ? -0.118 1.708 13.625 1 97.44 126 ALA B CA 1
ATOM 2091 C C . ALA B 1 126 ? -1.106 2.732 14.172 1 97.44 126 ALA B C 1
ATOM 2093 O O . ALA B 1 126 ? -0.708 3.705 14.82 1 97.44 126 ALA B O 1
ATOM 2094 N N . ILE B 1 127 ? -2.363 2.525 13.922 1 97.44 127 ILE B N 1
ATOM 2095 C CA . ILE B 1 127 ? -3.377 3.42 14.469 1 97.44 127 ILE B CA 1
ATOM 2096 C C . ILE B 1 127 ? -3.369 3.336 15.992 1 97.44 127 ILE B C 1
ATOM 2098 O O . ILE B 1 127 ? -3.412 4.359 16.672 1 97.44 127 ILE B O 1
ATOM 2102 N N . ALA B 1 128 ? -3.35 2.133 16.484 1 97.31 128 ALA B N 1
ATOM 2103 C CA . ALA B 1 128 ? -3.365 1.93 17.922 1 97.31 128 ALA B CA 1
ATOM 2104 C C . ALA B 1 128 ? -2.166 2.602 18.594 1 97.31 128 ALA B C 1
ATOM 2106 O O . ALA B 1 128 ? -2.309 3.27 19.609 1 97.31 128 ALA B O 1
ATOM 2107 N N . ILE B 1 129 ? -1.047 2.432 18.047 1 96.5 129 ILE B N 1
ATOM 2108 C CA . ILE B 1 129 ? 0.168 3.033 18.594 1 96.5 129 ILE B CA 1
ATOM 2109 C C . ILE B 1 129 ? 0.076 4.555 18.5 1 96.5 129 ILE B C 1
ATOM 2111 O O . ILE B 1 129 ? 0.457 5.262 19.438 1 96.5 129 ILE B O 1
ATOM 2115 N N . GLY B 1 130 ? -0.38 5.004 17.312 1 94.06 130 GLY B N 1
ATOM 2116 C CA . GLY B 1 130 ? -0.54 6.441 17.125 1 94.06 130 GLY B CA 1
ATOM 2117 C C . GLY B 1 130 ? -1.488 7.062 18.141 1 94.06 130 GLY B C 1
ATOM 2118 O O . GLY B 1 130 ? -1.228 8.156 18.656 1 94.06 130 GLY B O 1
ATOM 2119 N N . LYS B 1 131 ? -2.557 6.379 18.484 1 94.81 131 LYS B N 1
ATOM 2120 C CA . LYS B 1 131 ? -3.521 6.879 19.453 1 94.81 131 LYS B CA 1
ATOM 2121 C C . LYS B 1 131 ? -2.918 6.926 20.859 1 94.81 131 LYS B C 1
ATOM 2123 O O . LYS B 1 131 ? -3.195 7.844 21.625 1 94.81 131 LYS B O 1
ATOM 2128 N N . LYS B 1 132 ? -2.102 6.016 21.188 1 94.5 132 LYS B N 1
ATOM 2129 C CA . LYS B 1 132 ? -1.461 5.965 22.5 1 94.5 132 LYS B CA 1
ATOM 2130 C C . LYS B 1 132 ? -0.387 7.043 22.625 1 94.5 132 LYS B C 1
ATOM 2132 O O . LYS B 1 132 ? -0.168 7.582 23.719 1 94.5 132 LYS B O 1
ATOM 2137 N N . ARG B 1 133 ? 0.242 7.262 21.547 1 90 133 ARG B N 1
ATOM 2138 C CA . ARG B 1 133 ? 1.319 8.242 21.547 1 90 133 ARG B CA 1
ATOM 2139 C C . ARG B 1 133 ? 0.777 9.648 21.781 1 90 133 ARG B C 1
ATOM 2141 O O . ARG B 1 133 ? 1.441 10.484 22.391 1 90 133 ARG B O 1
ATOM 2148 N N . TYR B 1 134 ? -0.394 9.969 21.344 1 83.38 134 TYR B N 1
ATOM 2149 C CA . TYR B 1 134 ? -0.918 11.328 21.422 1 83.38 134 TYR B CA 1
ATOM 2150 C C . TYR B 1 134 ? -1.903 11.461 22.578 1 83.38 134 TYR B C 1
ATOM 2152 O O . TYR B 1 134 ? -2.459 12.539 22.812 1 83.38 134 TYR B O 1
ATOM 2160 N N . GLN B 1 135 ? -2.186 10.461 23.328 1 77.94 135 GLN B N 1
ATOM 2161 C CA . GLN B 1 135 ? -2.943 10.555 24.578 1 77.94 135 GLN B CA 1
ATOM 2162 C C . GLN B 1 135 ? -2.021 10.836 25.75 1 77.94 135 GLN B C 1
ATOM 2164 O O . GLN B 1 135 ? -2.359 11.625 26.641 1 77.94 135 GLN B O 1
#

Sequence (270 aa):
METQNWKNHRKQITKDLAIWTALWLITLALVTFGHQFLWNENTLYTWIGFTVNLFFAGGLLLANIRFLKSLDELEKQIQLEAMGIALGVGVFGGISFNLMDNTNLIPVDAEISFLIIAISLTYMIAIAIGKKRYQMETQNWKNHRKQITKDLAIWTALWLITLALVTFGHQFLWNENTLYTWIGFTVNLFFAGGLLLANIRFLKSLDELEKQIQLEAMGIA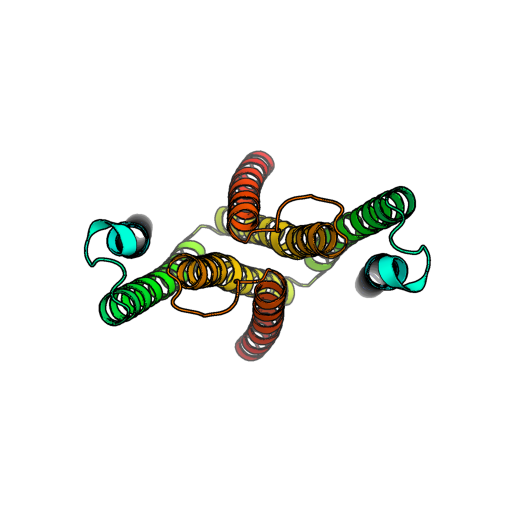LGVGVFGGISFNLMDNTNLIPVDAEISFLIIAISLTYMIAIAIGKKRYQ

Nearest PDB structures (foldseek):
  7shm-assembly1_A  TM=4.189E-01  e=8.063E+00  Homo sapiens
  7shm-assembly1_B  TM=4.189E-01  e=8.063E+00  Homo sapiens
  7shm-assembly1_A  TM=4.192E-01  e=8.063E+00  Homo sapiens
  7shm-assembly1_B  TM=4.193E-01  e=8.063E+00  Homo sapiens

pLDDT: mean 94.07, std 5.49, range [65.94, 98.5]

Organism: Cyclobacterium marinum (strain ATCC 25205 / DSM 745 / LMG 13164 / NCIMB 1802) (NCBI:txid880070)

Radius of gyration: 21.11 Å; Cα contacts (8 Å, |Δi|>4): 249; chains: 2; bounding box: 52×55×43 Å

Foldseek 3Di:
DVVVVLVVVLVVLVVQLVVLVVQLVVLVCCLVVCCVPPPPVDPVVNVVSVVSSVVSVVVNVVSVVVNLVSDDPLLSVLQVVLLVQLVVCLPVVVVVLQVCQVVVVDVDHRDVVVSVVSSVVSSVVSSVVSVVVVD/DVVVVLVVVLVVLVVQLVVLVVQLVVLVCCLVVCCVPPPPVDPVVNVVSVVSSVVSVVVNVVSVVVNLVSDDPLLSVLQVVLLVQLVVCLPVVVVVLQVCQVVVVDVDHRDVVVSVVSSVVSSVVSSVVSVVVVD

Solvent-accessible surface area (backbone atoms only — not comparable to full-atom values): 13694 Å² total; per-residue (Å²): 109,68,66,56,52,50,52,52,51,47,51,48,42,52,49,51,35,50,52,33,45,51,51,25,50,51,34,44,48,44,41,66,48,27,33,70,71,66,54,75,61,41,63,66,62,46,51,52,35,48,53,54,26,50,52,31,47,53,51,30,53,53,35,47,53,54,43,48,70,65,41,56,71,67,61,30,48,32,50,45,51,15,38,42,53,16,33,48,49,36,52,55,46,40,52,50,43,44,49,34,29,76,68,58,76,38,96,57,80,56,51,56,67,60,46,49,52,52,25,52,53,42,26,55,50,37,35,53,51,42,54,61,72,76,105,109,69,62,56,51,49,51,51,51,46,52,50,42,52,48,51,34,50,51,33,46,50,53,23,52,50,35,42,49,44,41,64,48,26,34,70,72,66,54,74,60,40,63,66,63,45,50,52,37,48,53,53,26,50,51,31,48,53,50,31,52,52,36,47,54,54,42,47,70,66,41,55,71,67,62,30,49,33,50,43,52,13,38,42,52,16,33,47,49,36,52,56,47,41,50,50,42,43,48,34,30,78,68,59,75,38,96,56,79,55,52,56,66,60,44,50,50,52,25,52,51,42,27,54,50,36,36,53,51,41,54,60,72,75,104